Protein AF-A0A2K2CFF5-F1 (afdb_monomer_lite)

pLDDT: mean 71.16, std 23.84, range [24.0, 96.88]

Foldseek 3Di:
DDDDLVRQLVDDDPVCPVPSVVSSVVSCVCNDPVNVVVVVVVVVVVVVDLDLQPQEPPDALVSLQVLLCVLCVVDDGFAQLQSLVQSQLHHSNPGDGDDPCDDCVSGSAVLSVCLSVQLQVLQCLAVHHPDGCRVDHDDLVSQCLQQLFADVNHTPDRPPNDDPVPHDGNVRCVVPDDPSHGHRDDHDDPVNRVVVVVVVVVVVVVVVVVVVVVVVVVVVVVVVVVVVVVVVVVVVCVVCVVVVVVVPPDDPDDDDDDDDDDDDDDDDDDDDDDDDDDDDDDDDDDDDDDDDDDDDDDDDDDDDDDDDDDDDDDDDDDDDDDDDDDDDDDDDDDDD

Secondary structure (DSSP, 8-state):
-PPPHHHHHHS--GGGGGGHHHHHHHHHHHTSHHHHHHHHHHHHHHHHS--GGGTTTT--HHHHHHHHHHH-TTSPPPPHHHHHHHHHH--TTTPPPP-TT--GGGSS-HHHHHHHHHHHHHHHHHH-TT--GGGS---HHHHHHHHTS-BTTB-SS-TTTS-GGG---HHHHHHH--TTSPP-PPP--HHHHHHHHHHHHHHHHHHHHHHHHHHHHHHHHHHHHHHHHHHHHHHHHHHHHHHHHHTTS---------------------PPPPP------------------------------------PPP------------PPPPPPP---

Sequence (336 aa):
MHLEHEQYMQVPLHWCISHLNAWKALVDSWCSPEYVETHGLLRERRLANPSGMHHQGSVNLQGYINNYAKAHPDKERLTSFMAVDCALRGKASTVSEYSANAPPDAYATSADHAKVTGYAELFEEVHGPGADPSQHDLDVEVVVRAGRGMKHGRLVFRNGTIDPSTISSLPHLKATSTSSSASIRSRPGARQFSQQEVESMVAAQVQAQRQAQDAQIQAQVAAQAQAQMQAALRAQYDHLRPYLAATSQEPPTAPSPFDLPFVNLQIEHAPQPSSQTLVSSLETFQSPFMTFLAFVEGWGQCVIICATTSIRPWLERPFFTRKPCWRQPSWPVTCS

InterPro domains:
  IPR039266 Autonomous transposable element EN-1 mosaic protein [PTHR33157] (1-255)

Radius of gyration: 41.08 Å; chains: 1; bounding box: 73×63×165 Å

Organism: Brachypodium distachyon (NCBI:txid15368)

Structure (mmCIF, N/CA/C/O backbone):
data_AF-A0A2K2CFF5-F1
#
_entry.id   AF-A0A2K2CFF5-F1
#
loop_
_atom_site.group_PDB
_atom_site.id
_atom_site.type_symbol
_atom_site.label_atom_id
_atom_site.label_alt_id
_atom_site.label_comp_id
_atom_site.label_asym_id
_atom_site.label_entity_id
_atom_site.label_seq_id
_atom_site.pdbx_PDB_ins_code
_atom_site.Cartn_x
_atom_site.Cartn_y
_atom_site.Cartn_z
_atom_site.occupancy
_atom_site.B_iso_or_equiv
_atom_site.auth_seq_id
_atom_site.auth_comp_id
_atom_site.auth_asym_id
_atom_site.auth_atom_id
_atom_site.pdbx_PDB_model_num
ATOM 1 N N . MET A 1 1 ? 24.739 6.880 -4.869 1.00 52.69 1 MET A N 1
ATOM 2 C CA . MET A 1 1 ? 25.986 7.162 -5.597 1.00 52.69 1 MET A CA 1
ATOM 3 C C . MET A 1 1 ? 25.748 8.458 -6.347 1.00 52.69 1 MET A C 1
ATOM 5 O O . MET A 1 1 ? 24.822 8.495 -7.147 1.00 52.69 1 MET A O 1
ATOM 9 N N . HIS A 1 2 ? 26.444 9.525 -5.967 1.00 68.44 2 HIS A N 1
ATOM 10 C CA . HIS A 1 2 ? 26.413 10.813 -6.657 1.00 68.44 2 HIS A CA 1
ATOM 11 C C . HIS A 1 2 ? 27.717 10.896 -7.452 1.00 68.44 2 HIS A C 1
ATOM 13 O O . HIS A 1 2 ? 28.756 10.541 -6.902 1.00 68.44 2 HIS A O 1
ATOM 19 N N . LEU A 1 3 ? 27.648 11.238 -8.737 1.00 83.44 3 LEU A N 1
ATOM 20 C CA . LEU A 1 3 ? 28.844 1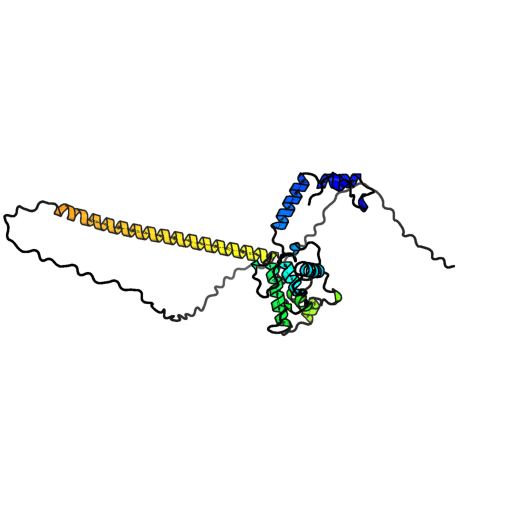1.435 -9.555 1.00 83.44 3 LEU A CA 1
ATOM 21 C C . LEU A 1 3 ? 29.318 12.878 -9.387 1.00 83.44 3 LEU A C 1
ATOM 23 O O . LEU A 1 3 ? 28.501 13.793 -9.263 1.00 83.44 3 LEU A O 1
ATOM 27 N N . GLU A 1 4 ? 30.630 13.066 -9.389 1.00 87.69 4 GLU A N 1
ATOM 28 C CA . GLU A 1 4 ? 31.231 14.395 -9.398 1.00 87.69 4 GLU A CA 1
ATOM 29 C C . GLU A 1 4 ? 31.079 15.045 -10.776 1.00 87.69 4 GLU A C 1
ATOM 31 O O . GLU A 1 4 ? 30.926 14.364 -11.796 1.00 87.69 4 GLU A O 1
ATOM 36 N N . HIS A 1 5 ? 31.140 16.377 -10.815 1.00 90.50 5 HIS A N 1
ATOM 37 C CA . HIS A 1 5 ? 30.982 17.162 -12.046 1.00 90.50 5 HIS A CA 1
ATOM 38 C C . HIS A 1 5 ? 31.875 16.647 -13.185 1.00 90.50 5 HIS A C 1
ATOM 40 O O . HIS A 1 5 ? 31.401 16.358 -14.285 1.00 90.50 5 HIS A O 1
ATOM 46 N N . GLU A 1 6 ? 33.155 16.421 -12.884 1.00 90.56 6 GLU A N 1
ATOM 47 C CA . GLU A 1 6 ? 34.142 15.923 -13.844 1.00 90.56 6 GLU A CA 1
ATOM 48 C C . GLU A 1 6 ? 33.771 14.545 -14.405 1.00 90.56 6 GLU A C 1
ATOM 50 O O . GLU A 1 6 ? 33.984 14.271 -15.586 1.00 90.56 6 GLU A O 1
ATOM 55 N N . GLN A 1 7 ? 33.165 13.685 -13.584 1.00 90.62 7 GLN A N 1
ATOM 56 C CA . GLN A 1 7 ? 32.747 12.345 -13.993 1.00 90.62 7 GLN A CA 1
ATOM 57 C C . GLN A 1 7 ? 31.551 12.404 -14.950 1.00 90.62 7 GLN A C 1
ATOM 59 O O . GLN A 1 7 ? 31.514 11.664 -15.932 1.00 90.62 7 GLN A O 1
ATOM 64 N N . TYR A 1 8 ? 30.603 13.318 -14.724 1.00 90.50 8 TYR A N 1
ATOM 65 C CA . TYR A 1 8 ? 29.513 13.559 -15.674 1.00 90.50 8 TYR A CA 1
ATOM 66 C C . TYR A 1 8 ? 30.017 14.115 -17.010 1.00 90.50 8 TYR A C 1
ATOM 68 O O . TYR A 1 8 ? 29.495 13.764 -18.070 1.00 90.50 8 TYR A O 1
ATOM 76 N N . MET A 1 9 ? 31.047 14.962 -16.986 1.00 92.31 9 MET A N 1
ATOM 77 C CA . MET A 1 9 ? 31.629 15.523 -18.207 1.00 92.31 9 MET A CA 1
ATOM 78 C C . MET A 1 9 ? 32.371 14.480 -19.055 1.00 92.31 9 MET A C 1
ATOM 80 O O . MET A 1 9 ? 32.433 14.635 -20.273 1.00 92.31 9 MET A O 1
ATOM 84 N N . GLN A 1 10 ? 32.871 13.398 -18.449 1.00 91.75 10 GLN A N 1
ATOM 85 C CA . GLN A 1 10 ? 33.506 12.285 -19.168 1.00 91.75 10 GLN A CA 1
ATOM 86 C C . GLN A 1 10 ? 32.508 11.387 -19.910 1.00 91.75 10 GLN A C 1
ATOM 88 O O . GLN A 1 10 ? 32.895 10.709 -20.862 1.00 91.75 10 GLN A O 1
ATOM 93 N N . VAL A 1 11 ? 31.231 11.384 -19.511 1.00 90.06 11 VAL A N 1
ATOM 94 C CA . VAL A 1 11 ? 30.208 10.501 -20.093 1.00 90.06 11 VAL A CA 1
ATOM 95 C C . VAL A 1 11 ? 28.966 11.294 -20.523 1.00 90.06 11 VAL A C 1
ATOM 97 O O . VAL A 1 11 ? 27.898 11.156 -19.918 1.00 90.06 11 VAL A O 1
ATOM 100 N N . PRO A 1 12 ? 29.056 12.130 -21.579 1.00 88.25 12 PRO A N 1
ATOM 101 C CA . PRO A 1 12 ? 27.887 12.809 -22.119 1.00 88.25 12 PRO A CA 1
ATOM 102 C C . PRO A 1 12 ? 26.872 11.807 -22.671 1.00 88.25 12 PRO A C 1
ATOM 104 O O . PRO A 1 12 ? 27.227 10.838 -23.348 1.00 88.25 12 PRO A O 1
ATOM 107 N N . LEU A 1 13 ? 25.583 12.062 -22.436 1.00 87.25 13 LEU A N 1
ATOM 108 C CA . LEU A 1 13 ? 24.519 11.277 -23.061 1.00 87.25 13 LEU A CA 1
ATOM 109 C C . LEU A 1 13 ? 24.602 11.399 -24.586 1.00 87.25 13 LEU A C 1
ATOM 111 O O . LEU A 1 13 ? 24.841 12.483 -25.112 1.00 87.25 13 LEU A O 1
ATOM 115 N N . HIS A 1 14 ? 24.360 10.298 -25.302 1.00 89.69 14 HIS A N 1
ATOM 116 C CA . HIS A 1 14 ? 24.566 10.229 -26.755 1.00 89.69 14 HIS A CA 1
ATOM 117 C C . HIS A 1 14 ? 23.826 11.325 -27.544 1.00 89.69 14 HIS A C 1
ATOM 119 O O . HIS A 1 14 ? 24.362 11.873 -28.502 1.00 89.69 14 HIS A O 1
ATOM 125 N N . TRP A 1 15 ? 22.622 11.699 -27.105 1.00 88.88 15 TRP A N 1
ATOM 126 C CA . TRP A 1 15 ? 21.811 12.760 -27.712 1.00 88.88 15 TRP A CA 1
ATOM 127 C C . TRP A 1 15 ? 22.277 14.185 -27.354 1.00 88.88 15 TRP A C 1
ATOM 129 O O . TRP A 1 15 ? 21.823 15.150 -27.960 1.00 88.88 15 TRP A O 1
ATOM 139 N N . CYS A 1 16 ? 23.205 14.328 -26.406 1.00 89.38 16 CYS A N 1
ATOM 140 C CA . CYS A 1 16 ? 23.841 15.584 -26.002 1.00 89.38 16 CYS A CA 1
ATOM 141 C C . CYS A 1 16 ? 25.256 15.764 -26.572 1.00 89.38 16 CYS A C 1
ATOM 143 O O . CYS A 1 16 ? 25.830 16.838 -26.396 1.00 89.38 16 CYS A O 1
ATOM 145 N N . ILE A 1 17 ? 25.823 14.763 -27.258 1.00 88.25 17 ILE A N 1
ATOM 146 C CA . ILE A 1 17 ? 27.209 14.803 -27.768 1.00 88.25 17 ILE A CA 1
ATOM 147 C C . ILE A 1 17 ? 27.438 16.017 -28.680 1.00 88.25 17 ILE A C 1
ATOM 149 O O . ILE A 1 17 ? 28.471 16.674 -28.592 1.00 88.25 17 ILE A O 1
ATOM 153 N N . SER A 1 18 ? 26.457 16.371 -29.512 1.00 91.06 18 SER A N 1
ATOM 154 C CA . SER A 1 18 ? 26.533 17.535 -30.408 1.00 91.06 18 SER A CA 1
ATOM 155 C C . SER A 1 18 ? 26.305 18.883 -29.702 1.00 91.06 18 SER A C 1
ATOM 157 O O . SER A 1 18 ? 26.463 19.934 -30.320 1.00 91.06 18 SER A O 1
ATOM 159 N N . HIS A 1 19 ? 25.937 18.875 -28.417 1.00 91.38 19 HIS A N 1
ATOM 160 C CA . HIS A 1 19 ? 25.532 20.052 -27.644 1.00 91.38 19 HIS A CA 1
ATOM 161 C C . HIS A 1 19 ? 26.177 20.071 -26.248 1.00 91.38 19 HIS A C 1
ATOM 163 O O . HIS A 1 19 ? 25.497 20.214 -25.230 1.00 91.38 19 HIS A O 1
ATOM 169 N N . LEU A 1 20 ? 27.509 19.972 -26.191 1.00 92.00 20 LEU A N 1
ATOM 170 C CA . LEU A 1 20 ? 28.257 19.891 -24.928 1.00 92.00 20 LEU A CA 1
ATOM 171 C C . LEU A 1 20 ? 28.059 21.097 -23.999 1.00 92.00 20 LEU A C 1
ATOM 173 O O . LEU A 1 20 ? 28.083 20.933 -22.785 1.00 92.00 20 LEU A O 1
ATOM 177 N N . ASN A 1 21 ? 27.794 22.291 -24.536 1.00 92.12 21 ASN A N 1
ATOM 178 C CA . ASN A 1 21 ? 27.485 23.462 -23.707 1.00 92.12 21 ASN A CA 1
ATOM 179 C C . ASN A 1 21 ? 26.160 23.293 -22.946 1.00 92.12 21 ASN A C 1
ATOM 181 O O . ASN A 1 21 ? 26.066 23.672 -21.781 1.00 92.12 21 ASN A O 1
ATOM 185 N N . ALA A 1 22 ? 25.151 22.688 -23.582 1.00 90.94 22 ALA A N 1
ATOM 186 C CA . ALA A 1 22 ? 23.882 22.376 -22.931 1.00 90.94 22 ALA A CA 1
ATOM 187 C C . ALA A 1 22 ? 24.044 21.229 -21.921 1.00 90.94 22 ALA A C 1
ATOM 189 O O . ALA A 1 22 ? 23.477 21.292 -20.834 1.00 90.94 22 ALA A O 1
ATOM 190 N N . TRP A 1 23 ? 24.867 20.222 -22.246 1.00 93.75 23 TRP A N 1
ATOM 191 C CA . TRP A 1 23 ? 25.235 19.161 -21.303 1.00 93.75 23 TRP A CA 1
ATOM 192 C C . TRP A 1 23 ? 25.911 19.729 -20.055 1.00 93.75 23 TRP A C 1
ATOM 194 O O . TRP A 1 23 ? 25.456 19.471 -18.946 1.00 93.75 23 TRP A O 1
ATOM 204 N N . LYS A 1 24 ? 26.928 20.582 -20.228 1.00 93.88 24 LYS A N 1
ATOM 205 C CA . LYS A 1 24 ? 27.617 21.253 -19.123 1.00 93.88 24 LYS A CA 1
ATOM 206 C C . LYS A 1 24 ? 26.642 22.046 -18.252 1.00 93.88 24 LYS A C 1
ATOM 208 O O . LYS A 1 24 ? 26.709 21.925 -17.039 1.00 93.88 24 LYS A O 1
ATOM 213 N N . ALA A 1 25 ? 25.714 22.799 -18.844 1.00 93.38 25 ALA A N 1
ATOM 214 C CA . ALA A 1 25 ? 24.722 23.561 -18.080 1.00 93.38 25 ALA A CA 1
ATOM 215 C C . ALA A 1 25 ? 23.791 22.663 -17.238 1.00 93.38 25 ALA A C 1
ATOM 217 O O . ALA A 1 25 ? 23.437 23.021 -16.115 1.00 93.38 25 ALA A O 1
ATOM 218 N N . LEU A 1 26 ? 23.418 21.484 -17.749 1.00 93.06 26 LEU A N 1
ATOM 219 C CA . LEU A 1 26 ? 22.652 20.493 -16.986 1.00 93.06 26 LEU A CA 1
ATOM 220 C C . LEU A 1 26 ? 23.474 19.904 -15.836 1.00 93.06 26 LEU A C 1
ATOM 222 O O . LEU A 1 26 ? 22.972 19.813 -14.719 1.00 93.06 26 LEU A O 1
ATOM 226 N N . VAL A 1 27 ? 24.734 19.547 -16.093 1.00 93.56 27 VAL A N 1
ATOM 227 C CA . VAL A 1 27 ? 25.646 19.019 -15.068 1.00 93.56 27 VAL A CA 1
ATOM 228 C C . VAL A 1 27 ? 25.918 20.070 -13.988 1.00 93.56 27 VAL A C 1
ATOM 230 O O . VAL A 1 27 ? 25.832 19.750 -12.807 1.00 93.56 27 VAL A O 1
ATOM 233 N N . ASP A 1 28 ? 26.152 21.331 -14.367 1.00 94.25 28 ASP A N 1
ATOM 234 C CA . ASP A 1 28 ? 26.308 22.461 -13.439 1.00 94.25 28 ASP A CA 1
ATOM 235 C C . ASP A 1 28 ? 25.067 22.590 -12.529 1.00 94.25 28 ASP A C 1
ATOM 237 O O . ASP A 1 28 ? 25.194 22.782 -11.321 1.00 94.25 28 ASP A O 1
ATOM 241 N N . SER A 1 29 ? 23.861 22.424 -13.089 1.00 92.81 29 SER A N 1
ATOM 242 C CA . SER A 1 29 ? 22.611 22.439 -12.320 1.00 92.81 29 SER A CA 1
ATOM 243 C C . SER A 1 29 ? 22.496 21.245 -11.366 1.00 92.81 29 SER A C 1
ATOM 245 O O . SER A 1 29 ? 22.191 21.444 -10.191 1.00 92.81 29 SER A O 1
ATOM 247 N N . TRP A 1 30 ? 22.768 20.020 -11.823 1.00 92.00 30 TRP A N 1
ATOM 248 C CA . TRP A 1 30 ? 22.666 18.810 -10.996 1.00 92.00 30 TRP A CA 1
ATOM 249 C C . TRP A 1 30 ? 23.721 18.727 -9.891 1.00 92.00 30 TRP A C 1
ATOM 251 O O . TRP A 1 30 ? 23.438 18.193 -8.823 1.00 92.00 30 TRP A O 1
ATOM 261 N N . CYS A 1 31 ? 24.920 19.258 -10.130 1.00 91.00 31 CYS A N 1
ATOM 262 C CA . CYS A 1 31 ? 25.994 19.322 -9.140 1.00 91.00 31 CYS A CA 1
ATOM 263 C C . CYS A 1 31 ? 25.911 20.571 -8.245 1.00 91.00 31 CYS A C 1
ATOM 265 O O . CYS A 1 31 ? 26.747 20.731 -7.356 1.00 91.00 31 CYS A O 1
ATOM 267 N N . SER A 1 32 ? 24.934 21.462 -8.455 1.00 92.31 32 SER A N 1
ATOM 268 C CA . SER A 1 32 ? 24.760 22.638 -7.599 1.00 92.31 32 SER A CA 1
ATOM 269 C C . SER A 1 32 ? 24.369 22.231 -6.167 1.00 92.31 32 SER A C 1
ATOM 271 O O . SER A 1 32 ? 23.571 21.302 -5.993 1.00 92.31 32 SER A O 1
ATOM 273 N N . PRO A 1 33 ? 24.871 22.924 -5.124 1.00 90.19 33 PRO A N 1
ATOM 274 C CA . PRO A 1 33 ? 24.527 22.608 -3.735 1.00 90.19 33 PRO A CA 1
ATOM 275 C C . PRO A 1 33 ? 23.013 22.618 -3.473 1.00 90.19 33 PRO A C 1
ATOM 277 O O . PRO A 1 33 ? 22.492 21.719 -2.817 1.00 90.19 33 PRO A O 1
ATOM 280 N N . GLU A 1 34 ? 22.302 23.587 -4.059 1.00 91.81 34 GLU A N 1
ATOM 281 C CA . GLU A 1 34 ? 20.846 23.727 -3.946 1.00 91.81 34 GLU A CA 1
ATOM 282 C C . GLU A 1 34 ? 20.099 22.516 -4.526 1.00 91.81 34 GLU A C 1
ATOM 284 O O . GLU A 1 34 ? 19.152 22.007 -3.916 1.00 91.81 34 GLU A O 1
ATOM 289 N N . TYR A 1 35 ? 20.530 22.011 -5.689 1.00 90.19 35 TYR A N 1
ATOM 290 C CA . TYR A 1 35 ? 19.926 20.824 -6.290 1.00 90.19 35 TYR A CA 1
ATOM 291 C C . TYR A 1 35 ? 20.184 19.581 -5.444 1.00 90.19 35 TYR A C 1
ATOM 293 O O . TYR A 1 35 ? 19.262 18.795 -5.230 1.00 90.19 35 TYR A O 1
ATOM 301 N N . VAL A 1 36 ? 21.409 19.398 -4.940 1.00 87.94 36 VAL A N 1
ATOM 302 C CA . VAL A 1 36 ? 21.766 18.246 -4.099 1.00 87.94 36 VAL A CA 1
ATOM 303 C C . VAL A 1 36 ? 20.921 18.223 -2.825 1.00 87.94 36 VAL A C 1
ATOM 305 O O . VAL A 1 36 ? 20.345 17.182 -2.499 1.00 87.94 36 VAL A O 1
ATOM 308 N N . GLU A 1 37 ? 20.780 19.366 -2.150 1.00 90.06 37 GLU A N 1
ATOM 309 C CA . GLU A 1 37 ? 19.940 19.508 -0.959 1.00 90.06 37 GLU A CA 1
ATOM 310 C C . GLU A 1 37 ? 18.466 19.235 -1.280 1.00 90.06 37 GLU A C 1
ATOM 312 O O . GLU A 1 37 ? 17.839 18.366 -0.669 1.00 90.06 37 GLU A O 1
ATOM 317 N N . THR A 1 38 ? 17.918 19.896 -2.303 1.00 89.75 38 THR A N 1
ATOM 318 C CA . THR A 1 38 ? 16.515 19.726 -2.708 1.00 89.75 38 THR A CA 1
ATOM 319 C C . THR A 1 38 ? 16.223 18.283 -3.117 1.00 89.75 38 THR A C 1
ATOM 321 O O . THR A 1 38 ? 15.214 17.698 -2.717 1.00 89.75 38 THR A O 1
ATOM 324 N N . HIS A 1 39 ? 17.110 17.664 -3.895 1.00 85.81 39 HIS A N 1
ATOM 325 C CA . HIS A 1 39 ? 16.973 16.280 -4.327 1.00 85.81 39 HIS A CA 1
ATOM 326 C C . HIS A 1 39 ? 17.097 15.301 -3.148 1.00 85.81 39 HIS A C 1
ATOM 328 O O . HIS A 1 39 ? 16.374 14.298 -3.110 1.00 85.81 39 HIS A O 1
ATOM 334 N N . GLY A 1 40 ? 17.962 15.601 -2.172 1.00 85.25 40 GLY A N 1
ATOM 335 C CA . GLY A 1 40 ? 18.081 14.896 -0.896 1.00 85.25 40 GLY A CA 1
ATOM 336 C C . GLY A 1 40 ? 16.784 14.946 -0.090 1.00 85.25 40 GLY A C 1
ATOM 337 O O . GLY A 1 40 ? 16.211 13.896 0.197 1.00 85.25 40 GLY A O 1
ATOM 338 N N . LEU A 1 41 ? 16.243 16.142 0.150 1.00 86.56 41 LEU A N 1
ATOM 339 C CA . LEU A 1 41 ? 14.965 16.345 0.840 1.00 86.56 41 LEU A CA 1
ATOM 340 C C . LEU A 1 41 ? 13.806 15.649 0.122 1.00 86.56 41 LEU A C 1
ATOM 342 O O . LEU A 1 41 ? 12.958 15.018 0.748 1.00 86.56 41 LEU A O 1
ATOM 346 N N . LEU A 1 42 ? 13.754 15.715 -1.211 1.00 83.00 42 LEU A N 1
ATOM 347 C CA . LEU A 1 42 ? 12.742 14.997 -1.988 1.00 83.00 42 LEU A CA 1
ATOM 348 C C . LEU A 1 42 ? 12.911 13.477 -1.879 1.00 83.00 42 LEU A C 1
ATOM 350 O O . LEU A 1 42 ? 11.915 12.755 -1.876 1.00 83.00 42 LEU A O 1
ATOM 354 N N . ARG A 1 43 ? 14.145 12.970 -1.787 1.00 78.88 43 ARG A N 1
ATOM 355 C CA . ARG A 1 43 ? 14.411 11.549 -1.536 1.00 78.88 43 ARG A CA 1
ATOM 356 C C . ARG A 1 43 ? 13.960 11.145 -0.137 1.00 78.88 43 ARG A C 1
ATOM 358 O O . ARG A 1 43 ? 13.305 10.116 -0.023 1.00 78.88 43 ARG A O 1
ATOM 365 N N . GLU A 1 44 ? 14.254 11.941 0.884 1.00 80.38 44 GLU A N 1
ATOM 366 C CA . GLU A 1 44 ? 13.783 11.713 2.254 1.00 80.38 44 GLU A CA 1
ATOM 367 C C . GLU A 1 44 ? 12.258 11.739 2.331 1.00 80.38 44 GLU A C 1
ATOM 369 O O . GLU A 1 44 ? 11.666 10.800 2.848 1.00 80.38 44 GLU A O 1
ATOM 374 N N . ARG A 1 45 ? 11.598 12.718 1.698 1.00 79.12 45 ARG A N 1
ATOM 375 C CA . ARG A 1 45 ? 10.129 12.759 1.576 1.00 79.12 45 ARG A CA 1
ATOM 376 C C . ARG A 1 45 ? 9.564 11.526 0.873 1.00 79.12 45 ARG A C 1
ATOM 378 O O . ARG A 1 45 ? 8.518 11.031 1.271 1.00 79.12 45 ARG A O 1
ATOM 385 N N . ARG A 1 46 ? 10.235 11.018 -0.169 1.00 70.75 46 ARG A N 1
ATOM 386 C CA . ARG A 1 46 ? 9.832 9.769 -0.843 1.00 70.75 46 ARG A CA 1
ATOM 387 C C . ARG A 1 46 ? 10.010 8.543 0.050 1.00 70.75 46 ARG A C 1
ATOM 389 O O . ARG A 1 46 ? 9.193 7.640 -0.042 1.00 70.75 46 ARG A O 1
ATOM 396 N N . LEU A 1 47 ? 11.056 8.503 0.875 1.00 65.88 47 LEU A N 1
ATOM 397 C CA . LEU A 1 47 ? 11.296 7.415 1.829 1.00 65.88 47 LEU A CA 1
ATOM 398 C C . LEU A 1 47 ? 10.331 7.468 3.020 1.00 65.88 47 LEU A C 1
ATOM 400 O O . LEU A 1 47 ? 9.920 6.422 3.503 1.00 65.88 47 LEU A O 1
ATOM 404 N N . ALA A 1 48 ? 9.961 8.671 3.461 1.00 66.38 48 ALA A N 1
ATOM 405 C CA . ALA A 1 48 ? 9.000 8.903 4.532 1.00 66.38 48 ALA A CA 1
ATOM 406 C C . ALA A 1 48 ? 7.541 8.710 4.086 1.00 66.38 48 ALA A C 1
ATOM 408 O O . ALA A 1 48 ? 6.662 8.606 4.934 1.00 66.38 48 ALA A O 1
ATOM 409 N N . ASN A 1 49 ? 7.264 8.683 2.776 1.00 64.88 49 ASN A N 1
ATOM 410 C CA . ASN A 1 49 ? 5.928 8.414 2.262 1.00 64.88 49 ASN A CA 1
ATOM 411 C C . ASN A 1 49 ? 5.694 6.892 2.189 1.00 64.88 49 ASN A C 1
ATOM 413 O O . ASN A 1 49 ? 6.344 6.225 1.376 1.00 64.88 49 ASN A O 1
ATOM 417 N N . PRO A 1 50 ? 4.761 6.339 2.981 1.00 57.69 50 PRO A N 1
ATOM 418 C CA . PRO A 1 50 ? 4.374 4.941 2.901 1.00 57.69 50 PRO A CA 1
ATOM 419 C C . PRO A 1 50 ? 3.586 4.727 1.607 1.00 57.69 50 PRO A C 1
ATOM 421 O O . PRO A 1 50 ? 2.368 4.818 1.567 1.00 57.69 50 PRO A O 1
ATOM 424 N N . SER A 1 51 ? 4.263 4.495 0.490 1.00 56.09 51 SER A N 1
ATOM 425 C CA . SER A 1 51 ? 3.607 4.033 -0.730 1.00 56.09 51 SER A CA 1
ATOM 426 C C . SER A 1 51 ? 4.327 2.786 -1.220 1.00 56.09 51 SER A C 1
ATOM 428 O O . SER A 1 51 ? 5.420 2.866 -1.787 1.00 56.09 51 SER A O 1
ATOM 430 N N . GLY A 1 52 ? 3.707 1.624 -0.981 1.00 54.81 52 GLY A N 1
ATOM 431 C CA . GLY A 1 52 ? 4.314 0.300 -1.166 1.00 54.81 52 GLY A CA 1
ATOM 432 C C . GLY A 1 52 ? 4.747 -0.016 -2.595 1.00 54.81 52 GLY A C 1
ATOM 433 O O . GLY A 1 52 ? 5.649 -0.813 -2.829 1.00 54.81 52 GLY A O 1
ATOM 434 N N . MET A 1 53 ? 4.191 0.677 -3.590 1.00 51.38 53 MET A N 1
ATOM 435 C CA . MET A 1 53 ? 4.507 0.414 -4.997 1.00 51.38 53 MET A CA 1
ATOM 436 C C . MET A 1 53 ? 5.885 0.929 -5.453 1.00 51.38 53 MET A C 1
ATOM 438 O O . MET A 1 53 ? 6.287 0.644 -6.580 1.00 51.38 53 MET A O 1
ATOM 442 N N . HIS A 1 54 ? 6.629 1.671 -4.624 1.00 54.62 54 HIS A N 1
ATOM 443 C CA . HIS A 1 54 ? 7.939 2.225 -5.000 1.00 54.62 54 HIS A CA 1
ATOM 444 C C . HIS A 1 54 ? 9.145 1.424 -4.498 1.00 54.62 54 HIS A C 1
ATOM 446 O O . HIS A 1 54 ? 10.282 1.798 -4.794 1.00 54.62 54 HIS A O 1
ATOM 452 N N . HIS A 1 55 ? 8.945 0.304 -3.797 1.00 59.12 55 HIS A N 1
ATOM 453 C CA . HIS A 1 55 ? 10.064 -0.484 -3.271 1.00 59.12 55 HIS A CA 1
ATOM 454 C C . HIS A 1 55 ? 10.970 -1.066 -4.370 1.00 59.12 55 HIS A C 1
ATOM 456 O O . HIS A 1 55 ? 12.153 -1.298 -4.121 1.00 59.12 55 HIS A O 1
ATOM 462 N N . GLN A 1 56 ? 10.455 -1.239 -5.591 1.00 60.28 56 GLN A N 1
ATOM 463 C CA . GLN A 1 56 ? 11.127 -1.971 -6.669 1.00 60.28 56 GLN A CA 1
ATOM 464 C C . GLN A 1 56 ? 11.615 -1.108 -7.855 1.00 60.28 56 GLN A C 1
ATOM 466 O O . GLN A 1 56 ? 12.254 -1.622 -8.773 1.00 60.28 56 GLN A O 1
ATOM 471 N N . GLY A 1 57 ? 11.334 0.198 -7.878 1.00 64.75 57 GLY A N 1
ATOM 472 C CA . GLY A 1 57 ? 11.629 1.038 -9.049 1.00 64.75 57 GLY A CA 1
ATOM 473 C C . GLY A 1 57 ? 10.747 0.703 -10.264 1.00 64.75 57 GLY A C 1
ATOM 474 O O . GLY A 1 57 ? 9.565 0.419 -10.107 1.00 64.75 57 GLY A O 1
ATOM 475 N N . SER A 1 58 ? 11.293 0.762 -11.483 1.00 68.56 58 SER A N 1
ATOM 476 C CA . SER A 1 58 ? 10.555 0.543 -12.746 1.00 68.56 58 SER A CA 1
ATOM 477 C C . SER A 1 58 ? 10.450 -0.928 -13.181 1.00 68.56 58 SER A C 1
ATOM 479 O O . SER A 1 58 ? 10.111 -1.213 -14.331 1.00 68.56 58 SER A O 1
ATOM 481 N N . VAL A 1 59 ? 10.766 -1.874 -12.296 1.00 78.81 59 VAL A N 1
ATOM 482 C CA . VAL A 1 59 ? 10.787 -3.300 -12.634 1.00 78.81 59 VAL A CA 1
ATOM 483 C C . VAL A 1 59 ? 9.356 -3.848 -12.679 1.00 78.81 59 VAL A C 1
ATOM 485 O O . VAL A 1 59 ? 8.539 -3.567 -11.808 1.00 78.81 59 VAL A O 1
ATOM 488 N N . ASN A 1 60 ? 9.039 -4.627 -13.714 1.00 83.00 60 ASN A N 1
ATOM 489 C CA . ASN A 1 60 ? 7.735 -5.282 -13.838 1.00 83.00 60 ASN A CA 1
ATOM 490 C C . ASN A 1 60 ? 7.633 -6.529 -12.931 1.00 83.00 60 ASN A C 1
ATOM 492 O O . ASN A 1 60 ? 8.626 -7.000 -12.376 1.00 83.00 60 ASN A O 1
ATOM 496 N N . LEU A 1 61 ? 6.431 -7.099 -12.805 1.00 83.69 61 LEU A N 1
ATOM 497 C CA . LEU A 1 61 ? 6.181 -8.246 -11.923 1.00 83.69 61 LEU A CA 1
ATOM 498 C C . LEU A 1 61 ? 7.029 -9.480 -12.282 1.00 83.69 61 LEU A C 1
ATOM 500 O O . LEU A 1 61 ? 7.562 -10.136 -11.397 1.00 83.69 61 LEU A O 1
ATOM 504 N N . GLN A 1 62 ? 7.230 -9.769 -13.572 1.00 86.75 62 GLN A N 1
ATOM 505 C CA . GLN A 1 62 ? 8.093 -10.882 -13.996 1.00 86.75 62 GLN A CA 1
ATOM 506 C C . GLN A 1 62 ? 9.558 -10.648 -13.608 1.00 86.75 62 GLN A C 1
ATOM 508 O O . GLN A 1 62 ? 10.248 -11.558 -13.149 1.00 86.75 62 GLN A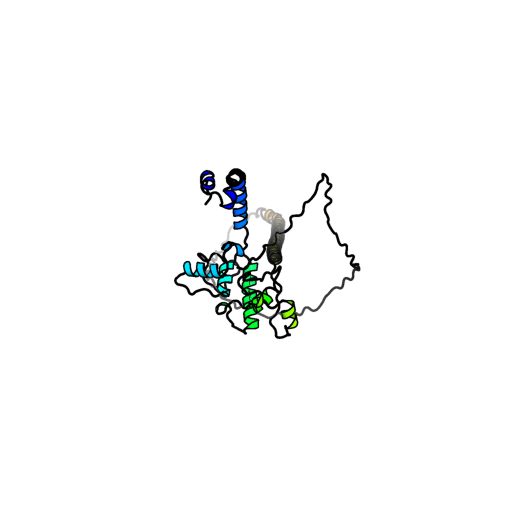 O 1
ATOM 513 N N . GLY A 1 63 ? 10.022 -9.404 -13.714 1.00 88.38 63 GLY A N 1
ATOM 514 C CA . GLY A 1 63 ? 11.305 -8.976 -13.179 1.00 88.38 63 GLY A CA 1
ATOM 515 C C . GLY A 1 63 ? 11.375 -9.108 -11.656 1.00 88.38 63 GLY A C 1
ATOM 516 O O . GLY A 1 63 ? 12.422 -9.500 -11.149 1.00 88.38 63 GLY A O 1
ATOM 517 N N . TYR A 1 64 ? 10.276 -8.859 -10.927 1.00 88.44 64 TYR A N 1
ATOM 518 C CA . TYR A 1 64 ? 10.201 -9.125 -9.482 1.00 88.44 64 TYR A CA 1
ATOM 519 C C . TYR A 1 64 ? 10.433 -10.600 -9.188 1.00 88.44 64 TYR A C 1
ATOM 521 O O . TYR A 1 64 ? 11.328 -10.923 -8.415 1.00 88.44 64 TYR A O 1
ATOM 529 N N . ILE A 1 65 ? 9.679 -11.484 -9.846 1.00 90.06 65 ILE A N 1
ATOM 530 C CA . ILE A 1 65 ? 9.779 -12.935 -9.654 1.00 90.06 65 ILE A CA 1
ATOM 531 C C . ILE A 1 65 ? 11.210 -13.407 -9.933 1.00 90.06 65 ILE A C 1
ATOM 533 O O . ILE A 1 65 ? 11.785 -14.160 -9.151 1.00 90.06 65 ILE A O 1
ATOM 537 N N . ASN A 1 66 ? 11.826 -12.916 -11.011 1.00 91.19 66 ASN A N 1
ATOM 538 C CA . ASN A 1 66 ? 13.203 -13.267 -11.353 1.00 91.19 66 ASN A CA 1
ATOM 539 C C . ASN A 1 66 ? 14.218 -12.737 -10.330 1.00 91.19 66 ASN A C 1
ATOM 541 O O . ASN A 1 66 ? 15.186 -13.426 -10.022 1.00 91.19 66 ASN A O 1
ATOM 545 N N . ASN A 1 67 ? 14.019 -11.531 -9.799 1.00 91.06 67 ASN A N 1
ATOM 546 C CA . ASN A 1 67 ? 14.885 -10.981 -8.756 1.00 91.06 67 ASN A CA 1
ATOM 547 C C . ASN A 1 67 ? 14.711 -11.718 -7.424 1.00 91.06 67 ASN A C 1
ATOM 549 O O . ASN A 1 67 ? 15.695 -11.917 -6.720 1.00 91.06 67 ASN A O 1
ATOM 553 N N . TYR A 1 68 ? 13.489 -12.143 -7.102 1.00 91.38 68 TYR A N 1
ATOM 554 C CA . TYR A 1 68 ? 13.201 -12.945 -5.919 1.00 91.38 68 TYR A CA 1
ATOM 555 C C . TYR A 1 68 ? 13.888 -14.307 -6.012 1.00 91.38 68 TYR A C 1
ATOM 557 O O . TYR A 1 68 ? 14.659 -14.649 -5.126 1.00 91.38 68 TYR A O 1
ATOM 565 N N . ALA A 1 69 ? 13.723 -15.023 -7.128 1.00 92.56 69 ALA A N 1
ATOM 566 C CA . ALA A 1 69 ? 14.381 -16.312 -7.353 1.00 92.56 69 ALA A CA 1
ATOM 567 C C . ALA A 1 69 ? 15.920 -16.218 -7.304 1.00 92.56 69 ALA A C 1
ATOM 569 O O . ALA A 1 69 ? 16.589 -17.145 -6.868 1.00 92.56 69 ALA A O 1
ATOM 570 N N . LYS A 1 70 ? 16.501 -15.085 -7.727 1.00 91.75 70 LYS A N 1
ATOM 571 C CA . LYS A 1 70 ? 17.947 -14.836 -7.595 1.00 91.75 70 LYS A CA 1
ATOM 572 C C . LYS A 1 70 ? 18.385 -14.581 -6.153 1.00 91.75 70 LYS A C 1
ATOM 574 O O . LYS A 1 70 ? 19.504 -14.933 -5.801 1.00 91.75 70 LYS A O 1
ATOM 579 N N . ALA A 1 71 ? 17.554 -13.908 -5.361 1.00 90.19 71 ALA A N 1
ATOM 580 C CA . ALA A 1 71 ? 17.864 -13.574 -3.974 1.00 90.19 71 ALA A CA 1
ATOM 581 C C . ALA A 1 71 ? 17.608 -14.742 -3.009 1.00 90.19 71 ALA A C 1
ATOM 583 O O . ALA A 1 71 ? 18.278 -14.826 -1.985 1.00 90.19 71 ALA A O 1
ATOM 584 N N . HIS A 1 72 ? 16.677 -15.633 -3.357 1.00 88.25 72 HIS A N 1
ATOM 585 C CA . HIS A 1 72 ? 16.262 -16.795 -2.567 1.00 88.25 72 HIS A CA 1
ATOM 586 C C . HIS A 1 72 ? 16.371 -18.073 -3.421 1.00 88.25 72 HIS A C 1
ATOM 588 O O . HIS A 1 72 ? 15.353 -18.587 -3.885 1.00 88.25 72 HIS A O 1
ATOM 594 N N . PRO A 1 73 ? 17.597 -18.553 -3.713 1.00 88.12 73 PRO A N 1
ATOM 595 C CA . PRO A 1 73 ? 17.825 -19.677 -4.631 1.00 88.12 73 PRO A CA 1
ATOM 596 C C . PRO A 1 73 ? 17.344 -21.030 -4.084 1.00 88.12 73 PRO A C 1
ATOM 598 O O . PRO A 1 73 ? 17.205 -21.987 -4.839 1.00 88.12 73 PRO A O 1
ATOM 601 N N . ASP A 1 74 ? 17.119 -21.110 -2.777 1.00 90.62 74 ASP A N 1
ATOM 602 C CA . ASP A 1 74 ? 16.608 -22.257 -2.032 1.00 90.62 74 ASP A CA 1
ATOM 603 C C . ASP A 1 74 ? 15.076 -22.382 -2.081 1.00 90.62 74 ASP A C 1
ATOM 605 O O . ASP A 1 74 ? 14.533 -23.404 -1.664 1.00 90.62 74 ASP A O 1
ATOM 609 N N . LYS A 1 75 ? 14.377 -21.365 -2.600 1.00 86.06 75 LYS A N 1
ATOM 610 C CA . LYS A 1 75 ? 12.913 -21.285 -2.575 1.00 86.06 75 LYS A CA 1
ATOM 611 C C . LYS A 1 75 ? 12.299 -21.529 -3.941 1.00 86.06 75 LYS A C 1
ATOM 613 O O . LYS A 1 75 ? 12.887 -21.237 -4.984 1.00 86.06 75 LYS A O 1
ATOM 618 N N . GLU A 1 76 ? 11.066 -22.023 -3.921 1.00 86.88 76 GLU A N 1
ATOM 619 C CA . GLU A 1 76 ? 10.278 -22.176 -5.135 1.00 86.88 76 GLU A CA 1
ATOM 620 C C . GLU A 1 76 ? 9.993 -20.816 -5.789 1.00 86.88 76 GLU A C 1
ATOM 622 O O . GLU A 1 76 ? 9.903 -19.762 -5.147 1.00 86.88 76 GLU A O 1
ATOM 627 N N . ARG A 1 77 ? 9.864 -20.841 -7.116 1.00 87.69 77 ARG A N 1
ATOM 628 C CA . ARG A 1 77 ? 9.507 -19.663 -7.896 1.00 87.69 77 ARG A CA 1
ATOM 629 C C . ARG A 1 77 ? 8.107 -19.186 -7.502 1.00 87.69 77 ARG A C 1
ATOM 631 O O . ARG A 1 77 ? 7.147 -19.938 -7.582 1.00 87.69 77 ARG A O 1
ATOM 638 N N . LEU A 1 78 ? 7.987 -17.899 -7.176 1.00 89.69 78 LEU A N 1
ATOM 639 C CA . LEU A 1 78 ? 6.701 -17.291 -6.826 1.00 89.69 78 LEU A CA 1
ATOM 640 C C . LEU A 1 78 ? 5.678 -17.376 -7.968 1.00 89.69 78 LEU A C 1
ATOM 642 O O . LEU A 1 78 ? 6.001 -17.071 -9.123 1.00 89.69 78 LEU A O 1
ATOM 646 N N . THR A 1 79 ? 4.427 -17.670 -7.608 1.00 90.12 79 THR A N 1
ATOM 647 C CA . THR A 1 79 ? 3.262 -17.472 -8.479 1.00 90.12 79 THR A CA 1
ATOM 648 C C . THR A 1 79 ? 2.979 -15.983 -8.680 1.00 90.12 79 THR A C 1
ATOM 650 O O . THR A 1 79 ? 3.468 -15.119 -7.940 1.00 90.12 79 THR A O 1
ATOM 653 N N . SER A 1 80 ? 2.174 -15.646 -9.693 1.00 88.31 80 SER A N 1
ATOM 654 C CA . SER A 1 80 ? 1.869 -14.245 -10.002 1.00 88.31 80 SER A CA 1
ATOM 655 C C . SER A 1 80 ? 1.197 -13.509 -8.832 1.00 88.31 80 SER A C 1
ATOM 657 O O . SER A 1 80 ? 1.462 -12.321 -8.635 1.00 88.31 80 SER A O 1
ATOM 659 N N . PHE A 1 81 ? 0.347 -14.190 -8.055 1.00 89.38 81 PHE A N 1
ATOM 660 C CA . PHE A 1 81 ? -0.313 -13.602 -6.888 1.00 89.38 81 PHE A CA 1
ATOM 661 C C . PHE A 1 81 ? 0.662 -13.397 -5.722 1.00 89.38 81 PHE A C 1
ATOM 663 O O . PHE A 1 81 ? 0.781 -12.275 -5.226 1.00 89.38 81 PHE A O 1
ATOM 670 N N . MET A 1 82 ? 1.434 -14.425 -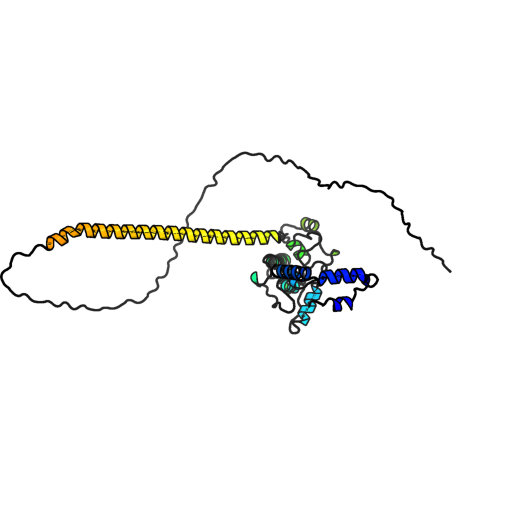5.349 1.00 90.94 82 MET A N 1
ATOM 671 C CA . MET A 1 82 ? 2.445 -14.308 -4.287 1.00 90.94 82 MET A CA 1
ATOM 672 C C . MET A 1 82 ? 3.478 -13.222 -4.604 1.00 90.94 82 MET A C 1
ATOM 674 O O . MET A 1 82 ? 3.922 -12.492 -3.723 1.00 90.94 82 MET A O 1
ATOM 678 N N . ALA A 1 83 ? 3.844 -13.068 -5.878 1.00 89.50 83 ALA A N 1
ATOM 679 C CA . ALA A 1 83 ? 4.745 -12.010 -6.311 1.00 89.50 83 ALA A CA 1
ATOM 680 C C . ALA A 1 83 ? 4.159 -10.607 -6.100 1.00 89.50 83 ALA A C 1
ATOM 682 O O . ALA A 1 83 ? 4.899 -9.691 -5.745 1.00 89.50 83 ALA A O 1
ATOM 683 N N . VAL A 1 84 ? 2.849 -10.426 -6.310 1.00 87.69 84 VAL A N 1
ATOM 684 C CA . VAL A 1 84 ? 2.168 -9.155 -6.030 1.00 87.69 84 VAL A CA 1
ATOM 685 C C . VAL A 1 84 ? 2.150 -8.872 -4.535 1.00 87.69 84 VAL A C 1
ATOM 687 O O . VAL A 1 84 ? 2.490 -7.755 -4.149 1.00 87.69 84 VAL A O 1
ATOM 690 N N . ASP A 1 85 ? 1.809 -9.864 -3.712 1.00 89.38 85 ASP A N 1
ATOM 691 C CA . ASP A 1 85 ? 1.851 -9.738 -2.254 1.00 89.38 85 ASP A CA 1
ATOM 692 C C . ASP A 1 85 ? 3.242 -9.299 -1.773 1.00 89.38 85 ASP A C 1
ATOM 694 O O . ASP A 1 85 ? 3.418 -8.220 -1.203 1.00 89.38 85 ASP A O 1
ATOM 698 N N . CYS A 1 86 ? 4.267 -10.079 -2.122 1.00 89.06 86 CYS A N 1
ATOM 699 C CA . CYS A 1 86 ? 5.649 -9.791 -1.766 1.00 89.06 86 CYS A CA 1
ATOM 700 C C . CYS A 1 86 ? 6.098 -8.401 -2.248 1.00 89.06 86 CYS A C 1
ATOM 702 O O . CYS A 1 86 ? 6.769 -7.678 -1.508 1.00 89.06 86 CYS A O 1
ATOM 704 N N . ALA A 1 87 ? 5.711 -7.987 -3.459 1.00 86.25 87 ALA A N 1
ATOM 705 C CA . ALA A 1 87 ? 6.070 -6.677 -4.000 1.00 86.25 87 ALA A CA 1
ATOM 706 C C . ALA A 1 87 ? 5.438 -5.505 -3.235 1.00 86.25 87 ALA A C 1
ATOM 708 O O . ALA A 1 87 ? 6.058 -4.445 -3.138 1.00 86.25 87 ALA A O 1
ATOM 709 N N . LEU A 1 88 ? 4.234 -5.687 -2.688 1.00 83.69 88 LEU A N 1
ATOM 710 C CA . LEU A 1 88 ? 3.549 -4.675 -1.881 1.00 83.69 88 LEU A CA 1
ATOM 711 C C . LEU A 1 88 ? 4.114 -4.564 -0.460 1.00 83.69 88 LEU A C 1
ATOM 713 O O . LEU A 1 88 ? 4.053 -3.490 0.139 1.00 83.69 88 LEU A O 1
ATOM 717 N N . ARG A 1 89 ? 4.698 -5.646 0.061 1.00 85.38 89 ARG A N 1
ATOM 718 C CA . ARG A 1 89 ? 5.375 -5.661 1.367 1.00 85.38 89 ARG A CA 1
ATOM 719 C C . ARG A 1 89 ? 6.817 -5.172 1.293 1.00 85.38 89 ARG A C 1
ATOM 721 O O . ARG A 1 89 ? 7.334 -4.620 2.259 1.00 85.38 89 ARG A O 1
ATOM 728 N N . GLY A 1 90 ? 7.498 -5.358 0.158 1.00 83.81 90 GLY A N 1
ATOM 729 C CA . GLY A 1 90 ? 8.851 -4.837 0.015 1.00 83.81 90 GLY A CA 1
ATOM 730 C C . GLY A 1 90 ? 9.675 -5.353 -1.160 1.00 83.81 90 GLY A C 1
ATOM 731 O O . GLY A 1 90 ? 9.198 -5.906 -2.153 1.00 83.81 90 GLY A O 1
ATOM 732 N N . LYS A 1 91 ? 10.985 -5.123 -1.044 1.00 85.75 91 LYS A N 1
ATOM 733 C CA . LYS A 1 91 ? 11.986 -5.503 -2.048 1.00 85.75 91 LYS A CA 1
ATOM 734 C C . LYS A 1 91 ? 12.165 -7.014 -2.100 1.00 85.75 91 LYS A C 1
ATOM 736 O O . LYS A 1 91 ? 12.309 -7.649 -1.063 1.00 85.75 91 LYS A O 1
ATOM 741 N N . ALA A 1 92 ? 12.319 -7.550 -3.310 1.00 87.38 92 ALA A N 1
ATOM 742 C CA . ALA A 1 92 ? 12.527 -8.979 -3.540 1.00 87.38 92 ALA A CA 1
ATOM 743 C C . ALA A 1 92 ? 13.693 -9.580 -2.728 1.00 87.38 92 ALA A C 1
ATOM 745 O O . ALA A 1 92 ? 13.615 -10.727 -2.308 1.00 87.38 92 ALA A O 1
ATOM 746 N N . SER A 1 93 ? 14.750 -8.805 -2.465 1.00 85.56 93 SER A N 1
ATOM 747 C CA . SER A 1 93 ? 15.922 -9.267 -1.711 1.00 85.56 93 SER A CA 1
ATOM 748 C C . SER A 1 93 ? 15.731 -9.330 -0.194 1.00 85.56 93 SER A C 1
ATOM 750 O O . SER A 1 93 ? 16.509 -9.998 0.471 1.00 85.56 93 SER A O 1
ATOM 752 N N . THR A 1 94 ? 14.765 -8.599 0.369 1.00 86.06 94 THR A N 1
ATOM 753 C CA . THR A 1 94 ? 14.594 -8.465 1.831 1.00 86.06 94 THR A CA 1
ATOM 754 C C . THR A 1 94 ? 13.225 -8.903 2.327 1.00 86.06 94 THR A C 1
ATOM 756 O O . THR A 1 94 ? 13.023 -8.998 3.532 1.00 86.06 94 THR A O 1
ATOM 759 N N . VAL A 1 95 ? 12.262 -9.094 1.428 1.00 86.44 95 VAL A N 1
ATOM 760 C CA . VAL A 1 95 ? 10.907 -9.491 1.800 1.00 86.44 95 VAL A CA 1
ATOM 761 C C . VAL A 1 95 ? 10.910 -10.913 2.367 1.00 86.44 95 VAL A C 1
ATOM 763 O O . VAL A 1 95 ? 11.614 -11.794 1.866 1.00 86.44 95 VAL A O 1
ATOM 766 N N . SER A 1 96 ? 10.107 -11.133 3.405 1.00 84.19 96 SER A N 1
ATOM 767 C CA . SER A 1 96 ? 9.792 -12.468 3.908 1.00 84.19 96 SER A CA 1
ATOM 768 C C . SER A 1 96 ? 8.997 -13.278 2.877 1.00 84.19 96 SER A C 1
ATOM 770 O O . SER A 1 96 ? 8.529 -12.751 1.865 1.00 84.19 96 SER A O 1
ATOM 772 N N . GLU A 1 97 ? 8.842 -14.576 3.121 1.00 84.06 97 GLU A N 1
ATOM 773 C CA . GLU A 1 97 ? 7.974 -15.440 2.314 1.00 84.06 97 GLU A CA 1
ATOM 774 C C . GLU A 1 97 ? 6.502 -15.043 2.415 1.00 84.06 97 GLU A C 1
ATOM 776 O O . GLU A 1 97 ? 6.072 -14.360 3.351 1.00 84.06 97 GLU A O 1
ATOM 781 N N . TYR A 1 98 ? 5.727 -15.433 1.405 1.00 83.31 98 TYR A N 1
ATOM 782 C CA . TYR A 1 98 ? 4.284 -15.238 1.401 1.00 83.31 98 TYR A CA 1
ATOM 783 C C . TYR A 1 98 ? 3.643 -15.893 2.635 1.00 83.31 98 TYR A C 1
ATOM 785 O O . TYR A 1 98 ? 4.032 -16.984 3.045 1.00 83.31 98 TYR A O 1
ATOM 793 N N . SER A 1 99 ? 2.647 -15.223 3.212 1.00 82.38 99 SER A N 1
ATOM 794 C CA . SER A 1 99 ? 1.809 -15.773 4.278 1.00 82.38 99 SER A CA 1
ATOM 795 C C . SER A 1 99 ? 0.378 -15.313 4.043 1.00 82.38 99 SER A C 1
ATOM 797 O O . SER A 1 99 ? 0.135 -14.111 3.932 1.00 82.38 99 SER A O 1
ATOM 799 N N . ALA A 1 100 ? -0.563 -16.259 3.994 1.00 80.12 100 ALA A N 1
ATOM 800 C CA . ALA A 1 100 ? -1.983 -15.968 3.795 1.00 80.12 100 ALA A CA 1
ATOM 801 C C . ALA A 1 100 ? -2.562 -15.052 4.887 1.00 80.12 100 ALA A C 1
ATOM 803 O O . ALA A 1 100 ? -3.464 -14.266 4.620 1.00 80.12 100 ALA A O 1
ATOM 804 N N . ASN A 1 101 ? -1.990 -15.104 6.092 1.00 80.81 101 ASN A N 1
ATOM 805 C CA . ASN A 1 101 ? -2.417 -14.322 7.251 1.00 80.81 101 ASN A CA 1
ATOM 806 C C . ASN A 1 101 ? -1.400 -13.229 7.612 1.00 80.81 101 ASN A C 1
ATOM 808 O O . ASN A 1 101 ? -1.179 -12.945 8.791 1.00 80.81 101 ASN A O 1
ATOM 812 N N . ALA A 1 102 ? -0.719 -12.653 6.615 1.00 82.94 102 ALA A N 1
ATOM 813 C CA . ALA A 1 102 ? 0.192 -11.540 6.854 1.00 82.94 102 ALA A CA 1
ATOM 814 C C . ALA A 1 102 ? -0.570 -10.367 7.510 1.00 82.94 102 ALA A C 1
ATOM 816 O O . ALA A 1 102 ? -1.579 -9.926 6.955 1.00 82.94 102 ALA A O 1
ATOM 817 N N . PRO A 1 103 ? -0.116 -9.849 8.669 1.00 83.75 103 PRO A N 1
ATOM 818 C CA . PRO A 1 103 ? -0.807 -8.759 9.349 1.00 83.75 103 PRO A CA 1
ATOM 819 C C . PRO A 1 103 ? -0.763 -7.470 8.509 1.00 83.75 103 PRO A C 1
ATOM 821 O O . PRO A 1 103 ? 0.166 -7.300 7.713 1.00 83.75 103 PRO A O 1
ATOM 824 N N . PRO A 1 104 ? -1.697 -6.519 8.714 1.00 82.56 104 PRO A N 1
ATOM 825 C CA . PRO A 1 104 ? -1.693 -5.234 8.009 1.00 82.56 104 PRO A CA 1
ATOM 826 C C . PRO A 1 104 ? -0.358 -4.481 8.113 1.00 82.56 104 PRO A C 1
ATOM 828 O O . PRO A 1 104 ? 0.079 -3.878 7.135 1.00 82.56 104 PRO A O 1
ATOM 831 N N . ASP A 1 105 ? 0.326 -4.596 9.255 1.00 83.50 105 ASP A N 1
ATOM 832 C CA . ASP A 1 105 ? 1.623 -3.961 9.535 1.00 83.50 105 ASP A CA 1
ATOM 833 C C . ASP A 1 105 ? 2.782 -4.521 8.690 1.00 83.50 105 ASP A C 1
ATOM 835 O O . ASP A 1 105 ? 3.848 -3.913 8.610 1.00 83.50 105 ASP A O 1
ATOM 839 N N . ALA A 1 106 ? 2.597 -5.676 8.039 1.00 84.00 106 ALA A N 1
ATOM 840 C CA . ALA A 1 106 ? 3.578 -6.232 7.106 1.00 84.00 106 ALA A CA 1
ATOM 841 C C . ALA A 1 106 ? 3.606 -5.489 5.757 1.00 84.00 106 ALA A C 1
ATOM 843 O O . ALA A 1 106 ? 4.496 -5.731 4.938 1.00 84.00 106 ALA A O 1
ATOM 844 N N . TYR A 1 107 ? 2.633 -4.609 5.506 1.00 82.31 107 TYR A N 1
ATOM 845 C CA . TYR A 1 107 ? 2.499 -3.847 4.272 1.00 82.31 107 TYR A CA 1
ATOM 846 C C . TYR A 1 107 ? 2.873 -2.392 4.503 1.00 82.31 107 TYR A C 1
ATOM 848 O O . TYR A 1 107 ? 2.642 -1.826 5.567 1.00 82.31 107 TYR A O 1
ATOM 856 N N . ALA A 1 108 ? 3.386 -1.743 3.458 1.00 74.75 108 ALA A N 1
ATOM 857 C CA . ALA A 1 108 ? 3.695 -0.321 3.533 1.00 74.75 108 ALA A CA 1
ATOM 858 C C . ALA A 1 108 ? 2.441 0.538 3.758 1.00 74.75 108 ALA A C 1
ATOM 860 O O . ALA A 1 108 ? 2.541 1.608 4.345 1.00 74.75 108 ALA A O 1
ATOM 861 N N . THR A 1 109 ? 1.271 0.097 3.278 1.00 76.56 109 THR A N 1
ATOM 862 C CA . THR A 1 109 ? -0.004 0.789 3.503 1.00 76.56 109 THR A CA 1
ATOM 863 C C . THR A 1 109 ? -1.137 -0.175 3.815 1.00 76.56 109 THR A C 1
ATOM 865 O O . THR A 1 109 ? -1.233 -1.253 3.225 1.00 76.56 109 THR A O 1
ATOM 868 N N . SER A 1 110 ? -2.080 0.281 4.641 1.00 76.94 110 SER A N 1
ATOM 869 C CA . SER A 1 110 ? -3.373 -0.385 4.861 1.00 76.94 110 SER A CA 1
ATOM 870 C C . SER A 1 110 ? -4.137 -0.620 3.552 1.00 76.94 110 SER A C 1
ATOM 872 O O . SER A 1 110 ? -4.815 -1.635 3.384 1.00 76.94 110 SER A O 1
ATOM 874 N N . ALA A 1 111 ? -3.966 0.282 2.581 1.00 78.88 111 ALA A N 1
ATOM 875 C CA . ALA A 1 111 ? -4.536 0.162 1.249 1.00 78.88 111 ALA A CA 1
ATOM 876 C C . ALA A 1 111 ? -3.984 -1.029 0.460 1.00 78.88 111 ALA A C 1
ATOM 878 O O . ALA A 1 111 ? -4.713 -1.624 -0.330 1.00 78.88 111 ALA A O 1
ATOM 879 N N . ASP A 1 112 ? -2.704 -1.353 0.629 1.00 81.50 112 ASP A N 1
ATOM 880 C CA . ASP A 1 112 ? -2.069 -2.471 -0.059 1.00 81.50 112 ASP A CA 1
ATOM 881 C C . ASP A 1 112 ? -2.504 -3.807 0.548 1.00 81.50 112 ASP A C 1
ATOM 883 O O . ASP A 1 112 ? -2.913 -4.688 -0.210 1.00 81.50 112 ASP A O 1
ATOM 887 N N . HIS A 1 113 ? -2.564 -3.902 1.882 1.00 85.38 113 HIS A N 1
ATOM 888 C CA . HIS A 1 113 ? -3.167 -5.046 2.576 1.00 85.38 113 HIS A CA 1
ATOM 889 C C . HIS A 1 113 ? -4.609 -5.287 2.097 1.00 85.38 113 HIS A C 1
ATOM 891 O O . HIS A 1 113 ? -4.935 -6.361 1.601 1.00 85.38 113 HIS A O 1
ATOM 897 N N . ALA A 1 114 ? -5.460 -4.255 2.116 1.00 84.06 114 ALA A N 1
ATOM 898 C CA . ALA A 1 114 ? -6.862 -4.376 1.711 1.00 84.06 114 ALA A CA 1
ATOM 899 C C . ALA A 1 114 ? -7.056 -4.816 0.248 1.00 84.06 114 ALA A C 1
ATOM 901 O O . ALA A 1 114 ? -8.054 -5.464 -0.073 1.00 84.06 114 ALA A O 1
ATOM 902 N N . LYS A 1 115 ? -6.125 -4.478 -0.657 1.00 85.62 115 LYS A N 1
ATOM 903 C CA . LYS A 1 115 ? -6.164 -4.990 -2.035 1.00 85.62 115 LYS A CA 1
ATOM 904 C C . LYS A 1 115 ? -5.910 -6.496 -2.058 1.00 85.62 115 LYS A C 1
ATOM 906 O O . LYS A 1 115 ? -6.638 -7.198 -2.754 1.00 85.62 115 LYS A O 1
ATOM 911 N N . VAL A 1 116 ? -4.877 -6.969 -1.355 1.00 88.94 116 VAL A N 1
ATOM 912 C CA . VAL A 1 116 ? -4.488 -8.390 -1.333 1.00 88.94 116 VAL A CA 1
ATOM 913 C C . VAL A 1 116 ? -5.580 -9.227 -0.673 1.00 88.94 116 VAL A C 1
ATOM 915 O O . VAL A 1 116 ? -6.063 -10.174 -1.289 1.00 88.94 116 VAL A O 1
ATOM 918 N N . THR A 1 117 ? -6.056 -8.818 0.506 1.00 89.19 117 THR A N 1
ATOM 919 C CA . THR A 1 117 ? -7.170 -9.480 1.201 1.00 89.19 117 THR A CA 1
ATOM 920 C C . THR A 1 117 ? -8.440 -9.462 0.353 1.00 89.19 117 THR A C 1
ATOM 922 O O . THR A 1 117 ? -9.080 -10.490 0.165 1.00 89.19 117 THR A O 1
ATOM 925 N N . GLY A 1 118 ? -8.776 -8.317 -0.253 1.00 88.00 118 GLY A N 1
ATOM 926 C CA . GLY A 1 118 ? -9.968 -8.199 -1.090 1.00 88.00 118 GLY A CA 1
ATOM 927 C C . GLY A 1 118 ? -9.927 -9.055 -2.358 1.00 88.00 118 GLY A C 1
ATOM 928 O O . GLY A 1 118 ? -10.981 -9.458 -2.845 1.00 88.00 118 GLY A O 1
ATOM 929 N N . TYR A 1 119 ? -8.735 -9.338 -2.890 1.00 90.50 119 TYR A N 1
ATOM 930 C CA . TYR A 1 119 ? -8.562 -10.311 -3.964 1.00 90.50 119 TYR A CA 1
ATOM 931 C C . TYR A 1 119 ? -8.731 -11.739 -3.462 1.00 90.50 119 TYR A C 1
ATOM 933 O O . TYR A 1 119 ? -9.458 -12.487 -4.098 1.00 90.50 119 TYR A O 1
ATOM 941 N N . ALA A 1 120 ? -8.102 -12.104 -2.341 1.00 90.19 120 ALA A N 1
ATOM 942 C CA . ALA A 1 120 ? -8.195 -13.450 -1.779 1.00 90.19 120 ALA A CA 1
ATOM 943 C C . ALA A 1 120 ? -9.649 -13.836 -1.456 1.00 90.19 120 ALA A C 1
ATOM 945 O O . ALA A 1 120 ? -10.105 -14.898 -1.863 1.00 90.19 120 ALA A O 1
ATOM 946 N N . GLU A 1 121 ? -10.411 -12.931 -0.837 1.00 89.69 121 GLU A N 1
ATOM 947 C CA . GLU A 1 121 ? -11.830 -13.162 -0.539 1.00 89.69 121 GLU A CA 1
ATOM 948 C C . GLU A 1 121 ? -12.682 -13.327 -1.812 1.00 89.69 121 GLU A C 1
ATOM 950 O O . GLU A 1 121 ? -13.568 -14.174 -1.868 1.00 89.69 121 GLU A O 1
ATOM 955 N N . LEU A 1 122 ? -12.422 -12.534 -2.860 1.00 89.81 122 LEU A N 1
ATOM 956 C CA . LEU A 1 122 ? -13.126 -12.689 -4.141 1.00 89.81 122 LEU A CA 1
ATOM 957 C C . LEU A 1 122 ? -12.686 -13.934 -4.907 1.00 89.81 122 LEU A C 1
ATOM 959 O O . LEU A 1 122 ? -13.467 -14.488 -5.675 1.00 89.81 122 LEU A O 1
ATOM 963 N N . PHE A 1 123 ? -11.433 -14.342 -4.740 1.00 91.56 123 PHE A N 1
ATOM 964 C CA . PHE A 1 123 ? -10.911 -15.557 -5.335 1.00 91.56 123 PHE A CA 1
ATOM 965 C C . PHE A 1 123 ? -11.651 -16.771 -4.768 1.00 91.56 123 PHE A C 1
ATOM 967 O O . PHE A 1 123 ? -12.132 -17.595 -5.539 1.00 91.56 123 PHE A O 1
ATOM 974 N N . GLU A 1 124 ? -11.844 -16.817 -3.449 1.00 91.75 124 GLU A N 1
ATOM 975 C CA . GLU A 1 124 ? -12.660 -17.835 -2.784 1.00 91.75 124 GLU A CA 1
ATOM 976 C C . GLU A 1 124 ? -14.135 -17.780 -3.227 1.00 91.75 124 GLU A C 1
ATOM 978 O O . GLU A 1 124 ? -14.745 -18.811 -3.492 1.00 91.75 124 GLU A O 1
ATOM 983 N N . GLU A 1 125 ? -14.713 -16.587 -3.401 1.00 90.00 125 GLU A N 1
ATOM 984 C CA . GLU A 1 125 ? -16.093 -16.434 -3.895 1.00 90.00 125 GLU A CA 1
ATOM 985 C C . GLU A 1 125 ? -16.280 -16.984 -5.325 1.00 90.00 125 GLU A C 1
ATOM 987 O O . GLU A 1 125 ? -17.349 -17.495 -5.659 1.00 90.00 125 GLU A O 1
ATOM 992 N N . VAL A 1 126 ? -15.251 -16.891 -6.177 1.00 88.50 126 VAL A N 1
ATOM 993 C CA . VAL A 1 126 ? -15.288 -17.368 -7.573 1.00 88.50 126 VAL A CA 1
ATOM 994 C C . VAL A 1 126 ? -14.947 -18.854 -7.691 1.00 88.50 126 VAL A C 1
ATOM 996 O O . VAL A 1 126 ? -15.601 -19.563 -8.455 1.00 88.50 126 VAL A O 1
ATOM 999 N N . HIS A 1 127 ? -13.935 -19.325 -6.961 1.00 89.44 127 HIS A N 1
ATOM 1000 C CA . HIS A 1 127 ? -13.391 -20.685 -7.089 1.00 89.44 127 HIS A CA 1
ATOM 1001 C C . HIS A 1 127 ? -13.924 -21.666 -6.037 1.00 89.44 127 HIS A C 1
ATOM 1003 O O . HIS A 1 127 ? -13.740 -22.874 -6.173 1.00 89.44 127 HIS A O 1
ATOM 1009 N N . GLY A 1 128 ? -14.644 -21.166 -5.034 1.00 88.06 128 GLY A N 1
ATOM 1010 C CA . GLY A 1 128 ? -15.286 -21.941 -3.980 1.00 88.06 128 GLY A CA 1
ATOM 1011 C C . GLY A 1 128 ? -14.560 -21.862 -2.629 1.00 88.06 128 GLY A C 1
ATOM 1012 O O . GLY A 1 128 ? -13.399 -21.449 -2.565 1.00 88.06 128 GLY A O 1
ATOM 1013 N N . PRO A 1 129 ? -15.235 -22.279 -1.539 1.00 88.75 129 PRO A N 1
ATOM 1014 C CA . PRO A 1 129 ? -14.691 -22.203 -0.186 1.00 88.75 129 PRO A CA 1
ATOM 1015 C C . PRO A 1 129 ? -13.359 -22.947 -0.047 1.00 88.75 129 PRO A C 1
ATOM 1017 O O . PRO A 1 129 ? -13.249 -24.107 -0.449 1.00 88.75 129 PRO A O 1
ATOM 1020 N N . GLY A 1 130 ? -12.362 -22.296 0.551 1.00 85.62 130 GLY A N 1
ATOM 1021 C CA . GLY A 1 130 ? -11.021 -22.856 0.748 1.00 85.62 130 GLY A CA 1
ATOM 1022 C C . GLY A 1 130 ? -10.108 -22.856 -0.484 1.00 85.62 130 GLY A C 1
ATOM 1023 O O . GLY A 1 130 ? -9.024 -23.438 -0.421 1.00 85.62 130 GLY A O 1
ATOM 1024 N N . ALA A 1 131 ? -10.503 -22.219 -1.592 1.00 88.94 131 ALA A N 1
ATOM 1025 C CA . ALA A 1 131 ? -9.621 -22.038 -2.740 1.00 88.94 131 ALA A CA 1
ATOM 1026 C C . ALA A 1 131 ? -8.457 -21.092 -2.390 1.00 88.94 131 ALA A C 1
ATOM 1028 O O . ALA A 1 131 ? -8.669 -19.929 -2.045 1.00 88.94 131 ALA A O 1
ATOM 1029 N N . ASP A 1 132 ? -7.220 -21.583 -2.496 1.00 88.25 132 ASP A N 1
ATOM 1030 C CA . ASP A 1 132 ? -6.026 -20.814 -2.140 1.00 88.25 132 ASP A CA 1
ATOM 1031 C C . ASP A 1 132 ? -5.478 -20.024 -3.347 1.00 88.25 132 ASP A C 1
ATOM 1033 O O . ASP A 1 132 ? -4.957 -20.632 -4.288 1.00 88.25 132 ASP A O 1
ATOM 1037 N N . PRO A 1 133 ? -5.508 -18.676 -3.333 1.00 89.19 133 PRO A N 1
ATOM 1038 C CA . PRO A 1 133 ? -4.979 -17.858 -4.423 1.00 89.19 133 PRO A CA 1
ATOM 1039 C C . PRO A 1 133 ? -3.460 -17.991 -4.610 1.00 89.19 133 PRO A C 1
ATOM 1041 O O . PRO A 1 133 ? -2.950 -17.610 -5.663 1.00 89.19 133 PRO A O 1
ATOM 1044 N N . SER A 1 134 ? -2.719 -18.508 -3.621 1.00 88.12 134 SER A N 1
ATOM 1045 C CA . SER A 1 134 ? -1.266 -18.695 -3.720 1.00 88.12 134 SER A CA 1
ATOM 1046 C C . SER A 1 134 ? -0.878 -19.768 -4.740 1.00 88.12 134 SER A C 1
ATOM 1048 O O . SER A 1 134 ? 0.172 -19.651 -5.372 1.00 88.12 134 SER A O 1
ATOM 1050 N N . GLN A 1 135 ? -1.763 -20.745 -4.959 1.00 86.19 135 GLN A N 1
ATOM 1051 C CA . GLN A 1 135 ? -1.565 -21.887 -5.855 1.00 86.19 135 GLN A CA 1
ATOM 1052 C C . GLN A 1 135 ? -1.920 -21.580 -7.316 1.00 86.19 135 GLN A C 1
ATOM 1054 O O . GLN A 1 135 ? -1.709 -22.411 -8.200 1.00 86.19 135 GLN A O 1
ATOM 1059 N N . HIS A 1 136 ? -2.457 -20.390 -7.587 1.00 83.81 136 HIS A N 1
ATOM 1060 C CA . HIS A 1 136 ? -2.933 -20.000 -8.905 1.00 83.81 136 HIS A CA 1
ATOM 1061 C C . HIS A 1 136 ? -2.228 -18.744 -9.416 1.00 83.81 136 HIS A C 1
ATOM 1063 O O . HIS A 1 136 ? -1.772 -17.874 -8.670 1.00 83.81 136 HIS A O 1
ATOM 1069 N N . ASP A 1 137 ? -2.155 -18.629 -10.740 1.00 85.94 137 ASP A N 1
ATOM 1070 C CA . ASP A 1 137 ? -1.833 -17.351 -11.356 1.00 85.94 137 ASP A CA 1
ATOM 1071 C C . ASP A 1 137 ? -2.964 -16.336 -11.129 1.00 85.94 137 ASP A C 1
ATOM 1073 O O . ASP A 1 137 ? -4.101 -16.681 -10.815 1.00 85.94 137 ASP A O 1
ATOM 1077 N N . LEU A 1 138 ? -2.640 -15.051 -11.296 1.00 86.25 138 LEU A N 1
ATOM 1078 C CA . LEU A 1 138 ? -3.604 -13.962 -11.129 1.00 86.25 138 LEU A CA 1
ATOM 1079 C C . LEU A 1 138 ? -4.792 -14.125 -12.084 1.00 86.25 138 LEU A C 1
ATOM 1081 O O . LEU A 1 138 ? -4.631 -13.994 -13.300 1.00 86.25 138 LEU A O 1
ATOM 1085 N N . ASP A 1 139 ? -5.974 -14.317 -11.510 1.00 88.00 139 ASP A N 1
ATOM 1086 C CA . ASP A 1 139 ? -7.242 -14.405 -12.218 1.00 88.00 139 ASP A CA 1
ATOM 1087 C C . ASP A 1 139 ? -7.705 -13.000 -12.621 1.00 88.00 139 ASP A C 1
ATOM 1089 O O . ASP A 1 139 ? -7.995 -12.134 -11.789 1.00 88.00 139 ASP A O 1
ATOM 1093 N N . VAL A 1 140 ? -7.760 -12.767 -13.931 1.00 86.75 140 VAL A N 1
ATOM 1094 C CA . VAL A 1 140 ? -8.089 -11.466 -14.517 1.00 86.75 140 VAL A CA 1
ATOM 1095 C C . VAL A 1 140 ? -9.495 -11.013 -14.124 1.00 86.75 140 VAL A C 1
ATOM 1097 O O . VAL A 1 140 ? -9.687 -9.832 -13.833 1.00 86.75 140 VAL A O 1
ATOM 1100 N N . GLU A 1 141 ? -10.473 -11.917 -14.068 1.00 86.75 141 GLU A N 1
ATOM 1101 C CA . GLU A 1 141 ? -11.851 -11.572 -13.715 1.00 86.75 141 GLU A CA 1
ATOM 1102 C C . GLU A 1 141 ? -11.946 -11.152 -12.246 1.00 86.75 141 GLU A C 1
ATOM 1104 O O . GLU A 1 141 ? -12.549 -10.118 -11.936 1.00 86.75 141 GLU A O 1
ATOM 1109 N N . VAL A 1 142 ? -11.262 -11.878 -11.356 1.00 89.12 142 VAL A N 1
ATOM 1110 C CA . VAL A 1 142 ? -11.161 -11.539 -9.928 1.00 89.12 142 VAL A CA 1
ATOM 1111 C C . VAL A 1 142 ? -10.473 -10.182 -9.748 1.00 89.12 142 VAL A C 1
ATOM 1113 O O . VAL A 1 142 ? -10.987 -9.324 -9.028 1.00 89.12 142 VAL A O 1
ATOM 1116 N N . VAL A 1 143 ? -9.370 -9.914 -10.463 1.00 88.25 143 VAL A N 1
ATOM 1117 C CA . VAL A 1 143 ? -8.689 -8.603 -10.437 1.00 88.25 143 VAL A CA 1
ATOM 1118 C C . VAL A 1 143 ? -9.635 -7.477 -10.867 1.00 88.25 143 VAL A C 1
ATOM 1120 O O . VAL A 1 143 ? -9.639 -6.397 -10.265 1.00 88.25 143 VAL A O 1
ATOM 1123 N N . VAL A 1 144 ? -10.442 -7.696 -11.905 1.00 88.06 144 VAL A N 1
ATOM 1124 C CA . VAL A 1 144 ? -11.376 -6.686 -12.415 1.00 88.06 144 VAL A CA 1
ATOM 1125 C C . VAL A 1 144 ? -12.538 -6.466 -11.441 1.00 88.06 144 VAL A C 1
ATOM 1127 O O . VAL A 1 144 ? -12.902 -5.308 -11.204 1.00 88.06 144 VAL A O 1
ATOM 1130 N N . ARG A 1 145 ? -13.089 -7.526 -10.833 1.00 87.69 145 ARG A N 1
ATOM 1131 C CA . ARG A 1 145 ? -14.142 -7.437 -9.803 1.00 87.69 145 ARG A CA 1
ATOM 1132 C C . ARG A 1 145 ? -13.649 -6.744 -8.534 1.00 87.69 145 ARG A C 1
ATOM 1134 O O . ARG A 1 145 ? -14.318 -5.827 -8.056 1.00 87.69 145 ARG A O 1
ATOM 1141 N N . ALA A 1 146 ? -12.455 -7.092 -8.055 1.00 85.56 146 ALA A N 1
ATOM 1142 C CA . ALA A 1 146 ? -11.805 -6.461 -6.902 1.00 85.56 146 ALA A CA 1
ATOM 1143 C C . ALA A 1 146 ? -11.476 -4.984 -7.169 1.00 85.56 146 ALA A C 1
ATOM 1145 O O . ALA A 1 146 ? -11.617 -4.116 -6.307 1.00 85.56 146 ALA A O 1
ATOM 1146 N N . GLY A 1 147 ? -11.040 -4.686 -8.396 1.00 79.94 147 GLY A N 1
ATOM 1147 C CA . GLY A 1 147 ? -10.619 -3.357 -8.829 1.00 79.94 147 GLY A CA 1
ATOM 1148 C C . GLY A 1 147 ? -11.739 -2.447 -9.323 1.00 79.94 147 GLY A C 1
ATOM 1149 O O . GLY A 1 147 ? -11.475 -1.268 -9.575 1.00 79.94 147 GLY A O 1
ATOM 1150 N N . ARG A 1 148 ? -12.967 -2.962 -9.452 1.00 82.38 148 ARG A N 1
ATOM 1151 C CA . ARG A 1 148 ? -14.113 -2.261 -10.045 1.00 82.38 148 ARG A CA 1
ATOM 1152 C C . ARG A 1 148 ? -13.845 -1.798 -11.481 1.00 82.38 148 ARG A C 1
ATOM 1154 O O . ARG A 1 148 ? -14.211 -0.684 -11.857 1.00 82.38 148 ARG A O 1
ATOM 1161 N N . GLY A 1 149 ? -13.200 -2.640 -12.284 1.00 82.06 149 GLY A N 1
ATOM 1162 C CA . GLY A 1 149 ? -12.773 -2.293 -13.638 1.00 82.06 149 GLY A CA 1
ATOM 1163 C C . GLY A 1 149 ? -11.342 -1.762 -13.728 1.00 82.06 149 GLY A C 1
ATOM 1164 O O . GLY A 1 149 ? -10.565 -1.773 -12.772 1.00 82.06 149 GLY A O 1
ATOM 1165 N N . MET A 1 150 ? -11.007 -1.244 -14.910 1.00 81.38 150 MET A N 1
ATOM 1166 C CA . MET A 1 150 ? -9.794 -0.461 -15.129 1.00 81.38 150 MET A CA 1
ATOM 1167 C C . MET A 1 150 ? -10.056 1.009 -14.789 1.00 81.38 150 MET A C 1
ATOM 1169 O O . MET A 1 150 ? -10.887 1.661 -15.421 1.00 81.38 150 MET A O 1
ATOM 1173 N N . LYS A 1 151 ? -9.315 1.576 -13.834 1.00 74.62 151 LYS A N 1
ATOM 1174 C CA . LYS A 1 151 ? -9.361 3.013 -13.530 1.00 74.62 151 LYS A CA 1
ATOM 1175 C C . LYS A 1 151 ? -8.249 3.727 -14.297 1.00 74.62 151 LYS A C 1
ATOM 1177 O O . LYS A 1 151 ? -7.084 3.411 -14.095 1.00 74.62 151 LYS A O 1
ATOM 1182 N N . HIS A 1 152 ? -8.587 4.687 -15.162 1.00 76.81 152 HIS A N 1
ATOM 1183 C CA . HIS A 1 152 ? -7.624 5.376 -16.047 1.00 76.81 152 HIS A CA 1
ATOM 1184 C C . HIS A 1 152 ? -6.775 4.404 -16.895 1.00 76.81 152 HIS A C 1
ATOM 1186 O O . HIS A 1 152 ? -5.568 4.587 -17.038 1.00 76.81 152 HIS A O 1
ATOM 1192 N N . GLY A 1 153 ? -7.399 3.330 -17.397 1.00 75.62 153 GLY A N 1
ATOM 1193 C CA . GLY A 1 153 ? -6.713 2.283 -18.165 1.00 75.62 153 GLY A CA 1
ATOM 1194 C C . GLY A 1 153 ? -5.814 1.369 -17.326 1.00 75.62 153 GLY A C 1
ATOM 1195 O O . GLY A 1 153 ? -4.945 0.702 -17.876 1.00 75.62 153 GLY A O 1
ATOM 1196 N N . ARG A 1 154 ? -5.980 1.363 -15.995 1.00 75.94 154 ARG A N 1
ATOM 1197 C CA . ARG A 1 154 ? -5.144 0.597 -15.067 1.00 75.94 154 ARG A CA 1
ATOM 1198 C C . ARG A 1 154 ? -5.967 -0.326 -14.178 1.00 75.94 154 ARG A C 1
ATOM 1200 O O . ARG A 1 154 ? -6.906 0.118 -13.515 1.00 75.94 154 ARG A O 1
ATOM 1207 N N . LEU A 1 155 ? -5.573 -1.592 -14.124 1.00 82.50 155 LEU A N 1
ATOM 1208 C CA . LEU A 1 155 ? -6.075 -2.577 -13.173 1.00 82.50 155 LEU A CA 1
ATOM 1209 C C . LEU A 1 155 ? -5.588 -2.267 -11.748 1.00 82.50 155 LEU A C 1
ATOM 1211 O O . LEU A 1 155 ? -4.683 -1.451 -11.527 1.00 82.50 155 LEU A O 1
ATOM 1215 N N . VAL A 1 156 ? -6.233 -2.893 -10.759 1.00 77.00 156 VAL A N 1
ATOM 1216 C CA . VAL A 1 156 ? -5.820 -2.795 -9.349 1.00 77.00 156 VAL A CA 1
ATOM 1217 C C . VAL A 1 156 ? -4.494 -3.517 -9.089 1.00 77.00 156 VAL A C 1
ATOM 1219 O O . VAL A 1 156 ? -3.707 -3.036 -8.279 1.00 77.00 156 VAL A O 1
ATOM 1222 N N . PHE A 1 157 ? -4.200 -4.559 -9.873 1.00 80.12 157 PHE A N 1
ATOM 1223 C CA . PHE A 1 157 ? -2.923 -5.271 -9.912 1.00 80.12 157 PHE A CA 1
ATOM 1224 C C . PHE A 1 157 ? -2.378 -5.373 -11.338 1.00 80.12 157 PHE A C 1
ATOM 1226 O O . PHE A 1 157 ? -3.130 -5.252 -12.300 1.00 80.12 157 PHE A O 1
ATOM 1233 N N . ARG A 1 158 ? -1.075 -5.658 -11.469 1.00 68.94 158 ARG A N 1
ATOM 1234 C CA . ARG A 1 158 ? -0.480 -6.224 -12.695 1.00 68.94 158 ARG A CA 1
ATOM 1235 C C . ARG A 1 158 ? -0.723 -5.400 -13.981 1.00 68.94 158 ARG A C 1
ATOM 1237 O O . ARG A 1 158 ? -1.034 -5.929 -15.048 1.00 68.94 158 ARG A O 1
ATOM 1244 N N . ASN A 1 159 ? -0.534 -4.080 -13.918 1.00 63.34 159 ASN A N 1
ATOM 1245 C CA . ASN A 1 159 ? -0.565 -3.257 -15.136 1.00 63.34 159 ASN A CA 1
ATOM 1246 C C . ASN A 1 159 ? 0.557 -3.661 -16.103 1.00 63.34 159 ASN A C 1
ATOM 1248 O O . ASN A 1 159 ? 1.716 -3.753 -15.704 1.00 63.34 159 ASN A O 1
ATOM 1252 N N . GLY A 1 160 ? 0.205 -3.882 -17.373 1.00 63.28 160 GLY A N 1
ATOM 1253 C CA . GLY A 1 160 ? 1.155 -4.191 -18.450 1.00 63.28 160 GLY A CA 1
ATOM 1254 C C . GLY A 1 160 ? 1.637 -5.643 -18.508 1.00 63.28 160 GLY A C 1
ATOM 1255 O O . GLY A 1 160 ? 2.510 -5.953 -19.308 1.00 63.28 160 GLY A O 1
ATOM 1256 N N . THR A 1 161 ? 1.105 -6.530 -17.664 1.00 66.75 161 THR A N 1
ATOM 1257 C CA . THR A 1 161 ? 1.460 -7.964 -17.659 1.00 66.75 161 THR A CA 1
ATOM 1258 C C . THR A 1 161 ? 0.256 -8.879 -17.880 1.00 66.75 161 THR A C 1
ATOM 1260 O O . THR A 1 161 ? 0.459 -10.063 -18.130 1.00 66.75 161 THR A O 1
ATOM 1263 N N . ILE A 1 162 ? -0.969 -8.356 -17.791 1.00 76.44 162 ILE A N 1
ATOM 1264 C CA . ILE A 1 162 ? -2.188 -9.000 -18.294 1.00 76.44 162 ILE A CA 1
ATOM 1265 C C . ILE A 1 162 ? -2.425 -8.465 -19.706 1.00 76.44 162 ILE A C 1
ATOM 1267 O O . ILE A 1 162 ? -2.310 -7.256 -19.919 1.00 76.44 162 ILE A O 1
ATOM 1271 N N . ASP A 1 163 ? -2.728 -9.356 -20.650 1.00 75.31 163 ASP A N 1
ATOM 1272 C CA . ASP A 1 163 ? -3.107 -8.963 -22.005 1.00 75.31 163 ASP A CA 1
ATOM 1273 C C . ASP A 1 163 ? -4.410 -8.144 -21.957 1.00 75.31 163 ASP A C 1
ATOM 1275 O O . ASP A 1 163 ? -5.429 -8.659 -21.499 1.00 75.31 163 ASP A O 1
ATOM 1279 N N . PRO A 1 164 ? -4.421 -6.882 -22.423 1.00 72.62 164 PRO A N 1
ATOM 1280 C CA . PRO A 1 164 ? -5.632 -6.074 -22.465 1.00 72.62 164 PRO A CA 1
ATOM 1281 C C . PRO A 1 164 ? -6.804 -6.727 -23.203 1.00 72.62 164 PRO A C 1
ATOM 1283 O O . PRO A 1 164 ? -7.950 -6.419 -22.886 1.00 72.62 164 PRO A O 1
ATOM 1286 N N . SER A 1 165 ? -6.533 -7.612 -24.169 1.00 76.81 165 SER A N 1
ATOM 1287 C CA . SER A 1 165 ? -7.567 -8.282 -24.965 1.00 76.81 165 SER A CA 1
ATOM 1288 C C . SER A 1 165 ? -8.362 -9.329 -24.175 1.00 76.81 165 SER A C 1
ATOM 1290 O O . SER A 1 165 ? -9.516 -9.597 -24.502 1.00 76.81 165 SER A O 1
ATOM 1292 N N . THR A 1 166 ? -7.780 -9.871 -23.101 1.00 78.69 166 THR A N 1
ATOM 1293 C CA . THR A 1 166 ? -8.412 -10.876 -22.234 1.00 78.69 166 THR A CA 1
ATOM 1294 C C . THR A 1 166 ? -9.184 -10.248 -21.071 1.00 78.69 166 THR A C 1
ATOM 1296 O O . THR A 1 166 ? -9.892 -10.939 -20.342 1.00 78.69 166 THR A O 1
ATOM 1299 N N . ILE A 1 167 ? -9.081 -8.925 -20.893 1.00 81.62 167 ILE A N 1
ATOM 1300 C CA . ILE A 1 167 ? -9.757 -8.193 -19.821 1.00 81.62 167 ILE A CA 1
ATOM 1301 C C . ILE A 1 167 ? -11.204 -7.895 -20.231 1.00 81.62 167 ILE A C 1
ATOM 1303 O O . ILE A 1 167 ? -11.472 -6.987 -21.022 1.00 81.62 167 ILE A O 1
ATOM 1307 N N . SER A 1 168 ? -12.160 -8.584 -19.607 1.00 79.56 168 SER A N 1
ATOM 1308 C CA . SER A 1 168 ? -13.578 -8.224 -19.704 1.00 79.56 168 SER A CA 1
ATOM 1309 C C . SER A 1 168 ? -13.821 -6.802 -19.191 1.00 79.56 168 SER A C 1
ATOM 1311 O O . SER A 1 168 ? -13.423 -6.430 -18.082 1.00 79.56 168 SER A O 1
ATOM 1313 N N . SER A 1 169 ? -14.502 -5.981 -19.993 1.00 81.12 169 SER A N 1
ATOM 1314 C CA . SER A 1 169 ? -14.847 -4.617 -19.583 1.00 81.12 169 SER A CA 1
ATOM 1315 C C . SER A 1 169 ? -15.816 -4.620 -18.392 1.00 81.12 169 SER A C 1
ATOM 1317 O O . SER A 1 169 ? -16.667 -5.499 -18.265 1.00 81.12 169 SER A O 1
ATOM 1319 N N . LEU A 1 170 ? -15.740 -3.602 -17.527 1.00 84.06 170 LEU A N 1
ATOM 1320 C CA . LEU A 1 170 ? -16.654 -3.484 -16.384 1.00 84.06 170 LEU A CA 1
ATOM 1321 C C . LEU A 1 170 ? -18.145 -3.459 -16.789 1.00 84.06 170 LEU A C 1
ATOM 1323 O O . LEU A 1 170 ? -18.934 -4.109 -16.106 1.00 84.06 170 LEU A O 1
ATOM 1327 N N . PRO A 1 171 ? -18.569 -2.744 -17.855 1.00 83.44 171 PRO A N 1
ATOM 1328 C CA . PRO A 1 171 ? -19.952 -2.813 -18.327 1.00 83.44 171 PRO A CA 1
ATOM 1329 C C . PRO A 1 171 ? -20.359 -4.224 -18.756 1.00 83.44 171 PRO A C 1
ATOM 1331 O O . PRO A 1 171 ? -21.463 -4.647 -18.437 1.00 83.44 171 PRO A O 1
ATOM 1334 N N . HIS A 1 172 ? -19.460 -4.958 -19.421 1.00 86.12 172 HIS A N 1
ATOM 1335 C CA . HIS A 1 172 ? -19.714 -6.341 -19.815 1.00 86.12 172 HIS A CA 1
ATOM 1336 C C . HIS A 1 172 ? -19.885 -7.246 -18.591 1.00 86.12 172 HIS A C 1
ATOM 1338 O O . HIS A 1 172 ? -20.883 -7.947 -18.496 1.00 86.12 172 HIS A O 1
ATOM 1344 N N . LEU A 1 173 ? -18.992 -7.153 -17.598 1.00 85.50 173 LEU A N 1
ATOM 1345 C CA . LEU A 1 173 ? -19.134 -7.915 -16.353 1.00 85.50 173 LEU A CA 1
ATOM 1346 C C . LEU A 1 173 ? -20.444 -7.600 -15.631 1.00 85.50 173 LEU A C 1
ATOM 1348 O O . LEU A 1 173 ? -21.126 -8.514 -15.193 1.00 85.50 173 LEU A O 1
ATOM 1352 N N . LYS A 1 174 ? -20.839 -6.324 -15.556 1.00 85.56 174 LYS A N 1
ATOM 1353 C CA . LYS A 1 174 ? -22.125 -5.938 -14.958 1.00 85.56 174 LYS A CA 1
ATOM 1354 C C . LYS A 1 174 ? -23.327 -6.516 -15.703 1.00 85.56 174 LYS A C 1
ATOM 1356 O O . LYS A 1 174 ? -24.311 -6.845 -15.057 1.00 85.56 174 LYS A O 1
ATOM 1361 N N . ALA A 1 175 ? -23.263 -6.588 -17.031 1.00 86.31 175 ALA A N 1
ATOM 1362 C CA . ALA A 1 175 ? -24.346 -7.117 -17.854 1.00 86.31 175 ALA A CA 1
ATOM 1363 C C . ALA A 1 175 ? -24.466 -8.646 -17.749 1.00 86.31 175 ALA A C 1
ATOM 1365 O O . ALA A 1 175 ? -25.573 -9.170 -17.812 1.00 86.31 175 ALA A O 1
ATOM 1366 N N . THR A 1 176 ? -23.342 -9.344 -17.577 1.00 84.75 176 THR A N 1
ATOM 1367 C CA . THR A 1 176 ? -23.295 -10.811 -17.467 1.00 84.75 176 THR A CA 1
ATOM 1368 C C . THR A 1 176 ? -23.448 -11.301 -16.018 1.00 84.75 176 THR A C 1
ATOM 1370 O O . THR A 1 176 ? -23.767 -12.465 -15.791 1.00 84.75 176 THR A O 1
ATOM 1373 N N . SER A 1 177 ? -23.248 -10.431 -15.023 1.00 85.12 177 SER A N 1
ATOM 1374 C CA . SER A 1 177 ? -23.425 -10.759 -13.605 1.00 85.12 177 SER A CA 1
ATOM 1375 C C . SER A 1 177 ? -24.883 -11.084 -13.269 1.00 85.12 177 SER A C 1
ATOM 1377 O O . SER A 1 177 ? -25.790 -10.288 -13.504 1.00 85.12 177 SER A O 1
ATOM 1379 N N . THR A 1 178 ? -25.087 -12.236 -12.636 1.00 83.38 178 THR A N 1
ATOM 1380 C CA . THR A 1 178 ? -26.363 -12.666 -12.045 1.00 83.38 178 THR A CA 1
ATOM 1381 C C . THR A 1 178 ? -26.284 -12.600 -10.517 1.00 83.38 178 THR A C 1
ATOM 1383 O O . THR A 1 178 ? -25.226 -12.304 -9.963 1.00 83.38 178 THR A O 1
ATOM 1386 N N . SER A 1 179 ? -27.383 -12.872 -9.806 1.00 78.62 179 SER A N 1
ATOM 1387 C CA . SER A 1 179 ? -27.401 -12.847 -8.332 1.00 78.62 179 SER A CA 1
ATOM 1388 C C . SER A 1 179 ? -26.463 -13.869 -7.678 1.00 78.62 179 SER A C 1
ATOM 1390 O O . SER A 1 179 ? -26.153 -13.723 -6.503 1.00 78.62 179 SER A O 1
ATOM 1392 N N . SER A 1 180 ? -26.028 -14.894 -8.416 1.00 78.25 180 SER A N 1
ATOM 1393 C CA . SER A 1 180 ? -25.055 -15.899 -7.972 1.00 78.25 180 SER A CA 1
ATOM 1394 C C . SER A 1 180 ? -23.620 -15.595 -8.412 1.00 78.25 180 SER A C 1
ATOM 1396 O O . SER A 1 180 ? -22.723 -16.383 -8.134 1.00 78.25 180 SER A O 1
ATOM 1398 N N . SER A 1 181 ? -23.385 -14.508 -9.153 1.00 81.31 181 SER A N 1
ATOM 1399 C CA . SER A 1 181 ? -22.038 -14.107 -9.566 1.00 81.31 181 SER A CA 1
ATOM 1400 C C . SER A 1 181 ? -21.313 -13.374 -8.444 1.00 81.31 181 SER A C 1
ATOM 1402 O O . SER A 1 181 ? -21.932 -12.601 -7.714 1.00 81.31 181 SER A O 1
ATOM 1404 N N . ALA A 1 182 ? -19.989 -13.536 -8.390 1.00 81.88 182 ALA A N 1
ATOM 1405 C CA . ALA A 1 182 ? -19.179 -12.865 -7.386 1.00 81.88 182 ALA A CA 1
ATOM 1406 C C . ALA A 1 182 ? -19.322 -11.333 -7.435 1.00 81.88 182 ALA A C 1
ATOM 1408 O O . ALA A 1 182 ? -19.416 -10.724 -8.514 1.00 81.88 182 ALA A O 1
ATOM 1409 N N . SER A 1 183 ? -19.318 -10.709 -6.259 1.00 82.56 183 SER A N 1
ATOM 1410 C CA . SER A 1 183 ? -19.609 -9.285 -6.104 1.00 82.56 183 SER A CA 1
ATOM 1411 C C . SER A 1 183 ? -18.567 -8.365 -6.759 1.00 82.56 183 SER A C 1
ATOM 1413 O O . SER A 1 183 ? -17.356 -8.588 -6.716 1.00 82.56 183 SER A O 1
ATOM 1415 N N . ILE A 1 184 ? -19.029 -7.253 -7.341 1.00 82.19 184 ILE A N 1
ATOM 1416 C CA . ILE A 1 184 ? -18.158 -6.192 -7.866 1.00 82.19 184 ILE A CA 1
ATOM 1417 C C . ILE A 1 184 ? -17.860 -5.197 -6.736 1.00 82.19 184 ILE A C 1
ATOM 1419 O O . ILE A 1 184 ? -18.666 -4.307 -6.429 1.00 82.19 184 ILE A O 1
ATOM 1423 N N . ARG A 1 185 ? -16.676 -5.314 -6.132 1.00 76.75 185 ARG A N 1
ATOM 1424 C CA . ARG A 1 185 ? -16.306 -4.542 -4.940 1.00 76.75 185 ARG A CA 1
ATOM 1425 C C . ARG A 1 185 ? -16.056 -3.069 -5.231 1.00 76.75 185 ARG A C 1
ATOM 1427 O O . ARG A 1 185 ? -15.738 -2.640 -6.341 1.00 76.75 185 ARG A O 1
ATOM 1434 N N . SER A 1 186 ? -16.234 -2.243 -4.205 1.00 69.56 186 SER A N 1
ATOM 1435 C CA . SER A 1 186 ? -15.789 -0.850 -4.236 1.00 69.56 186 SER A CA 1
ATOM 1436 C C . SER A 1 186 ? -14.271 -0.810 -4.201 1.00 69.56 186 SER A C 1
ATOM 1438 O O . SER A 1 186 ? -13.661 -1.372 -3.298 1.00 69.56 186 SER A O 1
ATOM 1440 N N . ARG A 1 187 ? -13.660 -0.157 -5.199 1.00 66.25 187 ARG A N 1
ATOM 1441 C CA . ARG A 1 187 ? -12.204 -0.057 -5.278 1.00 66.25 187 ARG A CA 1
ATOM 1442 C C . ARG A 1 187 ? -11.705 0.749 -4.080 1.00 66.25 187 ARG A C 1
ATOM 1444 O O . ARG A 1 187 ? -12.069 1.924 -3.988 1.00 66.25 187 ARG A O 1
ATOM 1451 N N . PRO A 1 188 ? -10.835 0.184 -3.237 1.00 64.06 188 PRO A N 1
ATOM 1452 C CA . PRO A 1 188 ? -10.300 0.919 -2.109 1.00 64.06 188 PRO A CA 1
ATOM 1453 C C . PRO A 1 188 ? -9.431 2.092 -2.599 1.00 64.06 188 PRO A C 1
ATOM 1455 O O . PRO A 1 188 ? -8.449 1.908 -3.327 1.00 64.06 188 PRO A O 1
ATOM 1458 N N . GLY A 1 189 ? -9.844 3.328 -2.309 1.00 61.97 189 GLY A N 1
ATOM 1459 C CA . GLY A 1 189 ? -9.141 4.535 -2.741 1.00 61.97 189 GLY A CA 1
ATOM 1460 C C . GLY A 1 189 ? -8.083 4.972 -1.731 1.00 61.97 189 GLY A C 1
ATOM 1461 O O . GLY A 1 189 ? -8.370 5.031 -0.545 1.00 61.97 189 GLY A O 1
ATOM 1462 N N . ALA A 1 190 ? -6.894 5.383 -2.189 1.00 62.91 190 ALA A N 1
ATOM 1463 C CA . ALA A 1 190 ? -5.836 5.891 -1.301 1.00 62.91 190 ALA A CA 1
ATOM 1464 C C . ALA A 1 190 ? -6.328 7.017 -0.367 1.00 62.91 190 ALA A C 1
ATOM 1466 O O . ALA A 1 190 ? -6.023 7.013 0.816 1.00 62.91 190 ALA A O 1
ATOM 1467 N N . ARG A 1 191 ? -7.177 7.927 -0.874 1.00 64.44 191 ARG A N 1
ATOM 1468 C CA . ARG A 1 191 ? -7.815 8.971 -0.054 1.00 64.44 191 ARG A CA 1
ATOM 1469 C C . ARG A 1 191 ? -8.756 8.426 1.021 1.00 64.44 191 ARG A C 1
ATOM 1471 O O . ARG A 1 191 ? -8.841 9.036 2.073 1.00 64.44 191 ARG A O 1
ATOM 1478 N N . GLN A 1 192 ? -9.463 7.329 0.750 1.00 68.75 192 GLN A N 1
ATOM 1479 C CA . GLN A 1 192 ? -10.397 6.742 1.713 1.00 68.75 192 GLN A CA 1
ATOM 1480 C C . GLN A 1 192 ? -9.640 6.120 2.884 1.00 68.75 192 GLN A C 1
ATOM 1482 O O . GLN A 1 192 ? -10.027 6.340 4.020 1.00 68.75 192 GLN A O 1
ATOM 1487 N N . PHE A 1 193 ? -8.517 5.442 2.626 1.00 66.38 193 PHE A N 1
ATOM 1488 C CA . PHE A 1 193 ? -7.670 4.937 3.710 1.00 66.38 193 PHE A CA 1
ATOM 1489 C C . PHE A 1 193 ? -7.052 6.056 4.532 1.00 66.38 193 PHE A C 1
ATOM 1491 O O . PHE A 1 193 ? -7.130 6.007 5.750 1.00 66.38 193 PHE A O 1
ATOM 1498 N N . SER A 1 194 ? -6.519 7.099 3.884 1.00 67.38 194 SER A N 1
ATOM 1499 C CA . SER A 1 194 ? -5.988 8.252 4.618 1.00 67.38 194 SER A CA 1
ATOM 1500 C C . SER A 1 194 ? -7.063 8.941 5.464 1.00 67.38 194 SER A C 1
ATOM 1502 O O . SER A 1 194 ? -6.770 9.403 6.556 1.00 67.38 194 SER A O 1
ATOM 1504 N N . GLN A 1 195 ? -8.310 9.008 4.985 1.00 75.44 195 GLN A N 1
ATOM 1505 C CA . GLN A 1 195 ? -9.429 9.541 5.768 1.00 75.44 195 GLN A CA 1
ATOM 1506 C C . GLN A 1 195 ? -9.775 8.633 6.948 1.00 75.44 195 GLN A C 1
ATOM 1508 O O . GLN A 1 195 ? -9.874 9.124 8.063 1.00 75.44 195 GLN A O 1
ATOM 1513 N N . GLN A 1 196 ? -9.881 7.324 6.728 1.00 77.12 196 GLN A N 1
ATOM 1514 C CA . GLN A 1 196 ? -10.228 6.355 7.766 1.00 77.12 196 GLN A CA 1
ATOM 1515 C C . GLN A 1 196 ? -9.161 6.268 8.870 1.00 77.12 196 GLN A C 1
ATOM 1517 O O . GLN A 1 196 ? -9.490 6.107 10.042 1.00 77.12 196 GLN A O 1
ATOM 1522 N N . GLU A 1 197 ? -7.886 6.410 8.510 1.00 77.88 197 GLU A N 1
ATOM 1523 C CA . GLU A 1 197 ? -6.769 6.476 9.455 1.00 77.88 197 GLU A CA 1
ATOM 1524 C C . GLU A 1 197 ? -6.794 7.775 10.274 1.00 77.88 197 GLU A C 1
ATOM 1526 O O . GLU A 1 197 ? -6.632 7.755 11.491 1.00 77.88 197 GLU A O 1
ATOM 1531 N N . VAL A 1 198 ? -7.087 8.911 9.635 1.00 82.19 198 VAL A N 1
ATOM 1532 C CA . VAL A 1 198 ? -7.280 10.179 10.353 1.00 82.19 198 VAL A CA 1
ATOM 1533 C C . VAL A 1 198 ? -8.497 10.102 11.281 1.00 82.19 198 VAL A C 1
ATOM 1535 O O . VAL A 1 198 ? -8.424 10.541 12.425 1.00 82.19 198 VAL A O 1
ATOM 1538 N N . GLU A 1 199 ? -9.603 9.514 10.830 1.00 85.06 199 GLU A N 1
ATOM 1539 C CA . GLU A 1 199 ? -10.816 9.332 11.631 1.00 85.06 199 GLU A CA 1
ATOM 1540 C C . GLU A 1 199 ? -10.575 8.426 12.845 1.00 85.06 199 GLU A C 1
ATOM 1542 O O . GLU A 1 199 ? -11.036 8.750 13.941 1.00 85.06 199 GLU A O 1
ATOM 1547 N N . SER A 1 200 ? -9.817 7.334 12.694 1.00 84.69 200 SER A N 1
ATOM 1548 C CA . SER A 1 200 ? -9.490 6.441 13.811 1.00 84.69 200 SER A CA 1
ATOM 1549 C C . SER A 1 200 ? -8.568 7.110 14.833 1.00 84.69 200 SER A C 1
ATOM 1551 O O . SER A 1 200 ? -8.806 6.992 16.037 1.00 84.69 200 SER A O 1
ATOM 1553 N N . MET A 1 201 ? -7.579 7.889 14.380 1.00 83.94 201 MET A N 1
ATOM 1554 C CA . MET A 1 201 ? -6.724 8.691 15.260 1.00 83.94 201 MET A CA 1
ATOM 1555 C C . MET A 1 201 ? -7.526 9.742 16.033 1.00 83.94 201 MET A C 1
ATOM 1557 O O . MET A 1 201 ? -7.354 9.884 17.245 1.00 83.94 201 MET A O 1
ATOM 1561 N N . VAL A 1 202 ? -8.432 10.455 15.357 1.00 92.06 202 VAL A N 1
ATOM 1562 C CA . VAL A 1 202 ? -9.304 11.447 16.000 1.00 92.06 202 VAL A CA 1
ATOM 1563 C C . VAL A 1 202 ? -10.229 10.771 17.012 1.00 92.06 202 VAL A C 1
ATOM 1565 O O . VAL A 1 202 ? -10.372 11.269 18.127 1.00 92.06 202 VAL A O 1
ATOM 1568 N N . ALA A 1 203 ? -10.807 9.613 16.683 1.00 92.25 203 ALA A N 1
ATOM 1569 C CA . ALA A 1 203 ? -11.652 8.859 17.605 1.00 92.25 203 ALA A CA 1
ATOM 1570 C C . ALA A 1 203 ? -10.885 8.416 18.863 1.00 92.25 203 ALA A C 1
ATOM 1572 O O . ALA A 1 203 ? -11.378 8.611 19.976 1.00 92.25 203 ALA A O 1
ATOM 1573 N N . ALA A 1 204 ? -9.664 7.896 18.706 1.00 91.38 204 ALA A N 1
ATOM 1574 C CA . ALA A 1 204 ? -8.803 7.521 19.827 1.00 91.38 204 ALA A CA 1
ATOM 1575 C C . ALA A 1 204 ? -8.443 8.735 20.700 1.00 91.38 204 ALA A C 1
ATOM 1577 O O . ALA A 1 204 ? -8.497 8.662 21.928 1.00 91.38 204 ALA A O 1
ATOM 1578 N N . GLN A 1 205 ? -8.146 9.883 20.084 1.00 92.44 205 GLN A N 1
ATOM 1579 C CA . GLN A 1 205 ? -7.837 11.107 20.818 1.00 92.44 205 GLN A CA 1
ATOM 1580 C C . GLN A 1 205 ? -9.048 11.649 21.589 1.00 92.44 205 GLN A C 1
ATOM 1582 O O . GLN A 1 205 ? -8.908 12.061 22.740 1.00 92.44 205 GLN A O 1
ATOM 1587 N N . VAL A 1 206 ? -10.245 11.600 20.997 1.00 95.56 206 VAL A N 1
ATOM 1588 C CA . VAL A 1 206 ? -11.497 11.985 21.668 1.00 95.56 206 VAL A CA 1
ATOM 1589 C C . VAL A 1 206 ? -11.804 11.049 22.840 1.00 95.56 206 VAL A C 1
ATOM 1591 O O . VAL A 1 206 ? -12.230 11.515 23.897 1.00 95.56 206 VAL A O 1
ATOM 1594 N N . GLN A 1 207 ? -11.561 9.744 22.697 1.00 92.19 207 GLN A N 1
ATOM 1595 C CA . GLN A 1 207 ? -11.719 8.782 23.792 1.00 92.19 207 GLN A CA 1
ATOM 1596 C C . GLN A 1 207 ? -10.732 9.049 24.931 1.00 92.19 207 GLN A C 1
ATOM 1598 O O . GLN A 1 207 ? -11.149 9.100 26.087 1.00 92.19 207 GLN A O 1
ATOM 1603 N N . ALA A 1 208 ? -9.459 9.297 24.619 1.00 94.19 208 ALA A N 1
ATOM 1604 C CA . ALA A 1 208 ? -8.454 9.644 25.619 1.00 94.19 208 ALA A CA 1
ATOM 1605 C C . ALA A 1 208 ? -8.795 10.958 26.346 1.00 94.19 208 ALA A C 1
ATOM 1607 O O . ALA A 1 208 ? -8.664 11.041 27.566 1.00 94.19 208 ALA A O 1
ATOM 1608 N N . GLN A 1 209 ? -9.293 11.971 25.626 1.00 94.12 209 GLN A N 1
ATOM 1609 C CA . GLN A 1 209 ? -9.762 13.217 26.239 1.00 94.12 209 GLN A CA 1
ATOM 1610 C C . GLN A 1 209 ? -10.955 12.991 27.169 1.00 94.12 209 GLN A C 1
ATOM 1612 O O . GLN A 1 209 ? -10.959 13.530 28.273 1.00 94.12 209 GLN A O 1
ATOM 1617 N N . ARG A 1 210 ? -11.936 12.174 26.762 1.00 95.19 210 ARG A N 1
ATOM 1618 C CA . ARG A 1 210 ? -13.069 11.814 27.629 1.00 95.19 210 ARG A CA 1
ATOM 1619 C C . ARG A 1 210 ? -12.606 11.093 28.886 1.00 95.19 210 ARG A C 1
ATOM 1621 O O . ARG A 1 210 ? -12.968 11.512 29.974 1.00 95.19 210 ARG A O 1
ATOM 1628 N N . GLN A 1 211 ? -11.740 10.090 28.755 1.00 94.38 211 GLN A N 1
ATOM 1629 C CA . GLN A 1 211 ? -11.186 9.372 29.907 1.00 94.38 211 GLN A CA 1
ATOM 1630 C C . GLN A 1 211 ? -10.418 10.302 30.853 1.00 94.38 211 GLN A C 1
ATOM 1632 O O . GLN A 1 211 ? -10.562 10.197 32.069 1.00 94.38 211 GLN A O 1
ATOM 1637 N N . ALA A 1 212 ? -9.636 11.241 30.314 1.00 94.88 212 ALA A N 1
ATOM 1638 C CA . ALA A 1 212 ? -8.933 12.233 31.121 1.00 94.88 212 ALA A CA 1
ATOM 1639 C C . ALA A 1 212 ? -9.906 13.183 31.838 1.00 94.88 212 ALA A C 1
ATOM 1641 O O . ALA A 1 212 ? -9.702 13.497 33.010 1.00 94.88 212 ALA A O 1
ATOM 1642 N N . GLN A 1 213 ? -10.972 13.618 31.162 1.00 94.06 213 GLN A N 1
ATOM 1643 C CA . GLN A 1 213 ? -11.997 14.476 31.750 1.00 94.06 213 GLN A CA 1
ATOM 1644 C C . GLN A 1 213 ? -12.780 13.743 32.847 1.00 94.06 213 GLN A C 1
ATOM 1646 O O . GLN A 1 213 ? -12.960 14.287 33.935 1.00 94.06 213 GLN A O 1
ATOM 1651 N N . ASP A 1 214 ? -13.173 12.494 32.606 1.00 96.19 214 ASP A N 1
ATOM 1652 C CA . ASP A 1 214 ? -13.870 11.657 33.582 1.00 96.19 214 ASP A CA 1
ATOM 1653 C C . ASP A 1 214 ? -12.988 11.391 34.809 1.00 96.19 214 ASP A C 1
ATOM 1655 O O . ASP A 1 214 ? -13.450 11.520 35.944 1.00 96.19 214 ASP A O 1
ATOM 1659 N N . ALA A 1 215 ? -11.696 11.113 34.608 1.00 95.44 215 ALA A N 1
ATOM 1660 C CA . ALA A 1 215 ? -10.734 10.961 35.697 1.00 95.44 215 ALA A CA 1
ATOM 1661 C C . ALA A 1 215 ? -10.565 12.259 36.507 1.00 95.44 215 ALA A C 1
ATOM 1663 O O . ALA A 1 215 ? -10.484 12.212 37.736 1.00 95.44 215 ALA A O 1
ATOM 1664 N N . GLN A 1 216 ? -10.560 13.426 35.851 1.00 95.50 216 GLN A N 1
ATOM 1665 C CA . GLN A 1 216 ? -10.527 14.719 36.541 1.00 95.50 216 GLN A CA 1
ATOM 1666 C C . GLN A 1 216 ? -11.791 14.961 37.370 1.00 95.50 216 GLN A C 1
ATOM 1668 O O . GLN A 1 216 ? -11.686 15.377 38.524 1.00 95.50 216 GLN A O 1
ATOM 1673 N N . ILE A 1 217 ? -12.974 14.674 36.818 1.00 96.88 217 ILE A N 1
ATOM 1674 C CA . ILE A 1 217 ? -14.247 14.809 37.538 1.00 96.88 217 ILE A CA 1
ATOM 1675 C C . ILE A 1 217 ? -14.263 13.872 38.750 1.00 96.88 217 ILE A C 1
ATOM 1677 O O . ILE A 1 217 ? -14.575 14.308 39.858 1.00 96.88 217 ILE A O 1
ATOM 1681 N N . GLN A 1 218 ? -13.863 12.609 38.581 1.00 95.12 218 GLN A N 1
ATOM 1682 C CA . GLN A 1 218 ? -13.784 11.650 39.685 1.00 95.12 218 GLN A CA 1
ATOM 1683 C C . GLN A 1 218 ? -12.799 12.097 40.770 1.00 95.12 218 GLN A C 1
ATOM 1685 O O . GLN A 1 218 ? -13.123 12.013 41.954 1.00 95.12 218 GLN A O 1
ATOM 1690 N N . ALA A 1 219 ? -11.632 12.626 40.393 1.00 95.69 219 ALA A N 1
ATOM 1691 C CA . ALA A 1 219 ? -10.663 13.153 41.350 1.00 95.69 219 ALA A CA 1
ATOM 1692 C C . ALA A 1 219 ? -11.213 14.361 42.127 1.00 95.69 219 ALA A C 1
ATOM 1694 O O . ALA A 1 219 ? -11.013 14.448 43.339 1.00 95.69 219 ALA A O 1
ATOM 1695 N N . GLN A 1 220 ? -11.946 15.266 41.467 1.00 94.81 220 GLN A N 1
ATOM 1696 C CA . GLN A 1 220 ? -12.590 16.401 42.135 1.00 94.81 220 GLN A CA 1
ATOM 1697 C C . GLN A 1 220 ? -13.681 15.950 43.109 1.00 94.81 220 GLN A C 1
ATOM 1699 O O . GLN A 1 220 ? -13.707 16.417 44.248 1.00 94.81 220 GLN A O 1
ATOM 1704 N N . VAL A 1 221 ? -14.539 15.013 42.698 1.00 96.38 221 VAL A N 1
ATOM 1705 C CA . VAL A 1 221 ? -15.588 14.454 43.565 1.00 96.38 221 VAL A CA 1
ATOM 1706 C C . VAL A 1 221 ? -14.968 13.738 44.767 1.00 96.38 221 VAL A C 1
ATOM 1708 O O . VAL A 1 221 ? -15.396 13.962 45.898 1.00 96.38 221 VAL A O 1
ATOM 1711 N N . ALA A 1 222 ? -13.918 12.938 44.559 1.00 95.69 222 ALA A N 1
ATOM 1712 C CA . ALA A 1 222 ? -13.206 12.263 45.641 1.00 95.69 222 ALA A CA 1
ATOM 1713 C C . ALA A 1 222 ? -12.545 13.259 46.609 1.00 95.69 222 ALA A C 1
ATOM 1715 O O . ALA A 1 222 ? -12.662 13.102 47.824 1.00 95.69 222 ALA A O 1
ATOM 1716 N N . ALA A 1 223 ? -11.905 14.314 46.095 1.00 95.50 223 ALA A N 1
ATOM 1717 C CA . ALA A 1 223 ? -11.307 15.361 46.920 1.00 95.50 223 ALA A CA 1
ATOM 1718 C C . ALA A 1 223 ? -12.364 16.134 47.724 1.00 95.50 223 ALA A C 1
ATOM 1720 O O . ALA A 1 223 ? -12.159 16.407 48.907 1.00 95.50 223 ALA A O 1
ATOM 1721 N N . GLN A 1 224 ? -13.517 16.446 47.122 1.00 95.00 224 GLN A N 1
ATOM 1722 C CA . GLN A 1 224 ? -14.616 17.119 47.813 1.00 95.00 224 GLN A CA 1
ATOM 1723 C C . GLN A 1 224 ? -15.226 16.228 48.902 1.00 95.00 224 GLN A C 1
ATOM 1725 O O . GLN A 1 224 ? -15.451 16.702 50.015 1.00 95.00 224 GLN A O 1
ATOM 1730 N N . ALA A 1 225 ? -15.425 14.936 48.622 1.00 96.12 225 ALA A N 1
ATOM 1731 C CA . ALA A 1 225 ? -15.899 13.964 49.604 1.00 96.12 225 ALA A CA 1
ATOM 1732 C C . ALA A 1 225 ? -14.919 13.824 50.783 1.00 96.12 225 ALA A C 1
ATOM 1734 O O . ALA A 1 225 ? -15.331 13.851 51.943 1.00 96.12 225 ALA A O 1
ATOM 1735 N N . GLN A 1 226 ? -13.611 13.756 50.508 1.00 93.62 226 GLN A N 1
ATOM 1736 C CA . GLN A 1 226 ? -12.581 13.744 51.551 1.00 93.62 226 GLN A CA 1
ATOM 1737 C C . GLN A 1 226 ? -12.575 15.040 52.367 1.00 93.62 226 GLN A C 1
ATOM 1739 O O . GLN A 1 226 ? -12.497 14.984 53.594 1.00 93.62 226 GLN A O 1
ATOM 1744 N N . ALA A 1 227 ? -12.696 16.203 51.722 1.00 95.75 227 ALA A N 1
ATOM 1745 C CA . ALA A 1 227 ? -12.747 17.491 52.407 1.00 95.75 227 ALA A CA 1
ATOM 1746 C C . ALA A 1 227 ? -13.986 17.612 53.311 1.00 95.75 227 ALA A C 1
ATOM 1748 O O . ALA A 1 227 ? -13.865 18.057 54.452 1.00 95.75 227 ALA A O 1
ATOM 1749 N N . GLN A 1 228 ? -15.158 17.167 52.845 1.00 95.25 228 GLN A N 1
ATOM 1750 C CA . GLN A 1 228 ? -16.379 17.114 53.656 1.00 95.25 228 GLN A CA 1
ATOM 1751 C C . GLN A 1 228 ? -16.227 16.165 54.847 1.00 95.25 228 GLN A C 1
ATOM 1753 O O . GLN A 1 228 ? -16.575 16.533 55.967 1.00 95.25 228 GLN A O 1
ATOM 1758 N N . MET A 1 229 ? -15.652 14.980 54.634 1.00 96.06 229 MET A N 1
ATOM 1759 C CA . MET A 1 229 ? -15.388 14.019 55.704 1.00 96.06 229 MET A CA 1
ATOM 1760 C C . MET A 1 229 ? -14.421 14.588 56.754 1.00 96.06 229 MET A C 1
ATOM 1762 O O . MET A 1 229 ? -14.681 14.492 57.952 1.00 96.06 229 MET A O 1
ATOM 1766 N N . GLN A 1 230 ? -13.334 15.242 56.329 1.00 94.44 230 GLN A N 1
ATOM 1767 C CA . GLN A 1 230 ? -12.399 15.910 57.240 1.00 94.44 230 GLN A CA 1
ATOM 1768 C C . GLN A 1 230 ? -13.057 17.070 57.994 1.00 94.44 230 GLN A C 1
ATOM 1770 O O . GLN A 1 230 ? -12.809 17.240 59.187 1.00 94.44 230 GLN A O 1
ATOM 1775 N N . ALA A 1 231 ? -13.900 17.861 57.328 1.00 94.50 231 ALA A N 1
ATOM 1776 C CA . ALA A 1 231 ? -14.643 18.941 57.970 1.00 94.50 231 ALA A CA 1
ATOM 1777 C C . ALA A 1 231 ? -15.630 18.403 59.018 1.00 94.50 231 ALA A C 1
ATOM 1779 O O . ALA A 1 231 ? -15.703 18.954 60.115 1.00 94.50 231 ALA A O 1
ATOM 1780 N N . ALA A 1 232 ? -16.323 17.299 58.725 1.00 95.19 232 ALA A N 1
ATOM 1781 C CA . ALA A 1 232 ? -17.224 16.639 59.667 1.00 95.19 232 ALA A CA 1
ATOM 1782 C C . ALA A 1 232 ? -16.477 16.113 60.906 1.00 95.19 232 ALA A C 1
ATOM 1784 O O . ALA A 1 232 ? -16.905 16.367 62.031 1.00 95.19 232 ALA A O 1
ATOM 1785 N N . LEU A 1 233 ? -15.323 15.459 60.718 1.00 95.25 233 LEU A N 1
ATOM 1786 C CA . LEU A 1 233 ? -14.477 15.000 61.828 1.00 95.25 233 LEU A CA 1
ATOM 1787 C C . LEU A 1 233 ? -13.953 16.164 62.680 1.00 95.25 233 LEU A C 1
ATOM 1789 O O . LEU A 1 233 ? -13.953 16.075 63.908 1.00 95.25 233 LEU A O 1
ATOM 1793 N N . ARG A 1 234 ? -13.537 17.272 62.051 1.00 94.12 234 ARG A N 1
ATOM 1794 C CA . ARG A 1 234 ? -13.117 18.489 62.769 1.00 94.12 234 ARG A CA 1
ATOM 1795 C C . ARG A 1 234 ? -14.260 19.081 63.586 1.00 94.12 234 ARG A C 1
ATOM 1797 O O . ARG A 1 234 ? -14.067 19.347 64.765 1.00 94.12 234 ARG A O 1
ATOM 1804 N N . ALA A 1 235 ? -15.448 19.208 62.996 1.00 94.06 235 ALA A N 1
ATOM 1805 C CA . ALA A 1 235 ? -16.629 19.715 63.691 1.00 94.06 235 ALA A CA 1
ATOM 1806 C C . ALA A 1 235 ? -17.004 18.841 64.900 1.00 94.06 235 ALA A C 1
ATOM 1808 O O . ALA A 1 235 ? -17.342 19.363 65.962 1.00 94.06 235 ALA A O 1
ATOM 1809 N N . GLN A 1 236 ? -16.888 17.515 64.771 1.00 93.12 236 GLN A N 1
ATOM 1810 C CA . GLN A 1 236 ? -17.112 16.591 65.882 1.00 93.12 236 GLN A CA 1
ATOM 1811 C C . GLN A 1 236 ? -16.084 16.793 67.009 1.00 93.12 236 GLN A C 1
ATOM 1813 O O . GLN A 1 236 ? -16.457 16.833 68.182 1.00 93.12 236 GLN A O 1
ATOM 1818 N N . TYR A 1 237 ? -14.803 16.963 66.667 1.00 91.38 237 TYR A N 1
ATOM 1819 C CA . TYR A 1 237 ? -13.749 17.259 67.642 1.00 91.38 237 TYR A CA 1
ATOM 1820 C C . TYR A 1 237 ? -13.960 18.607 68.339 1.00 91.38 237 TYR A C 1
ATOM 1822 O O . TYR A 1 237 ? -13.841 18.683 69.561 1.00 91.38 237 TYR A O 1
ATOM 1830 N N . ASP A 1 238 ? -14.312 19.655 67.592 1.00 93.50 238 ASP A N 1
ATOM 1831 C CA . ASP A 1 238 ? -14.569 20.988 68.144 1.00 93.50 238 ASP A CA 1
ATOM 1832 C C . ASP A 1 238 ? -15.782 20.997 69.084 1.00 93.50 238 ASP A C 1
ATOM 1834 O O . ASP A 1 238 ? -15.748 21.666 70.116 1.00 93.50 238 ASP A O 1
ATOM 1838 N N . HIS A 1 239 ? -16.813 20.195 68.798 1.00 93.06 239 HIS A N 1
ATOM 1839 C CA . HIS A 1 239 ? -17.953 20.010 69.699 1.00 93.06 239 HIS A CA 1
ATOM 1840 C C . HIS A 1 239 ? -17.554 19.343 71.028 1.00 93.06 239 HIS A C 1
ATOM 1842 O O . HIS A 1 239 ? -18.043 19.724 72.089 1.00 93.06 239 HIS A O 1
ATOM 1848 N N . LEU A 1 240 ? -16.660 18.350 70.994 1.00 91.62 240 LEU A N 1
ATOM 1849 C CA . LEU A 1 240 ? -16.193 17.640 72.195 1.00 91.62 240 LEU A CA 1
ATOM 1850 C C . LEU A 1 240 ? -15.131 18.421 72.986 1.00 91.62 240 LEU A C 1
ATOM 1852 O O . LEU A 1 240 ? -14.941 18.189 74.180 1.00 91.62 240 LEU A O 1
ATOM 1856 N N . ARG A 1 241 ? -14.460 19.375 72.340 1.00 90.50 241 ARG A N 1
ATOM 1857 C CA . ARG A 1 241 ? -13.382 20.194 72.903 1.00 90.50 241 ARG A CA 1
ATOM 1858 C C . ARG A 1 241 ? -13.712 20.884 74.241 1.00 90.50 241 ARG A C 1
ATOM 1860 O O . ARG A 1 241 ? -12.892 20.758 75.150 1.00 90.50 241 ARG A O 1
ATOM 1867 N N . PRO A 1 242 ? -14.851 21.584 74.426 1.00 86.38 242 PRO A N 1
ATOM 1868 C CA . PRO A 1 242 ? -15.183 22.206 75.711 1.00 86.38 242 PRO A CA 1
ATOM 1869 C C . PRO A 1 242 ? -15.456 21.187 76.825 1.00 86.38 242 PRO A C 1
ATOM 1871 O O . PRO A 1 242 ? -15.109 21.450 77.972 1.00 86.38 242 PRO A O 1
ATOM 1874 N N . TYR A 1 243 ? -16.010 20.011 76.508 1.00 83.00 243 TYR A N 1
ATOM 1875 C CA . TYR A 1 243 ? -16.237 18.950 77.497 1.00 83.00 243 TYR A CA 1
ATOM 1876 C C . TYR A 1 243 ? -14.920 18.352 77.992 1.00 83.00 243 TYR A C 1
ATOM 1878 O O . TYR A 1 243 ? -14.742 18.177 79.193 1.00 83.00 243 TYR A O 1
ATOM 1886 N N . LEU A 1 244 ? -13.972 18.123 77.078 1.00 77.38 244 LEU A N 1
ATOM 1887 C CA . LEU A 1 244 ? -12.627 17.658 77.422 1.00 77.38 244 LEU A CA 1
ATOM 1888 C C . LEU A 1 244 ? -11.854 18.697 78.252 1.00 77.38 244 LEU A C 1
ATOM 1890 O O . LEU A 1 244 ? -11.153 18.329 79.193 1.00 77.38 244 LEU A O 1
ATOM 1894 N N . ALA A 1 245 ? -12.018 19.991 77.952 1.00 75.75 245 ALA A N 1
ATOM 1895 C CA . ALA A 1 245 ? -11.414 21.075 78.728 1.00 75.75 245 ALA A CA 1
ATOM 1896 C C . ALA A 1 245 ? -12.041 21.227 80.130 1.00 75.75 245 ALA A C 1
ATOM 1898 O O . ALA A 1 245 ? -11.329 21.503 81.092 1.00 75.75 245 ALA A O 1
ATOM 1899 N N . ALA A 1 246 ? -13.354 21.010 80.267 1.00 66.19 246 ALA A N 1
ATOM 1900 C CA . ALA A 1 246 ? -14.057 21.065 81.550 1.00 66.19 246 ALA A CA 1
ATOM 1901 C C . ALA A 1 246 ? -13.717 19.879 82.472 1.00 66.19 246 ALA A C 1
ATOM 1903 O O . ALA A 1 246 ? -13.672 20.038 83.688 1.00 66.19 246 ALA A O 1
ATOM 1904 N N . THR A 1 247 ? -13.396 18.705 81.918 1.00 58.16 247 THR A N 1
ATOM 1905 C CA . THR A 1 247 ? -12.931 17.543 82.700 1.00 58.16 247 THR A CA 1
ATOM 1906 C C . THR A 1 247 ? -11.491 17.661 83.213 1.00 58.16 247 THR A C 1
ATOM 1908 O O . THR A 1 247 ? -11.026 16.773 83.919 1.00 58.16 247 THR A O 1
ATOM 1911 N N . SER A 1 248 ? -10.779 18.750 82.898 1.00 52.53 248 SER A N 1
ATOM 1912 C CA . SER A 1 248 ? -9.490 19.085 83.521 1.00 52.53 248 SER A CA 1
ATOM 1913 C C . SER A 1 248 ? -9.621 19.949 84.784 1.00 52.53 248 SER A C 1
ATOM 1915 O O . SER A 1 248 ? -8.604 20.410 85.300 1.00 52.53 248 SER A O 1
ATOM 1917 N N . GLN A 1 249 ? -10.835 20.172 85.308 1.00 46.97 249 GLN A N 1
ATOM 1918 C CA . GLN A 1 249 ? -10.991 20.752 86.641 1.00 46.97 249 GLN A CA 1
ATOM 1919 C C . GLN A 1 249 ? -10.697 19.701 87.722 1.00 46.97 249 GLN A C 1
ATOM 1921 O O . GLN A 1 249 ? -11.234 18.595 87.701 1.00 46.97 249 GLN A O 1
ATOM 1926 N N . GLU A 1 250 ? -9.792 20.085 88.621 1.00 44.91 250 GLU A N 1
ATOM 1927 C CA . GLU A 1 250 ? -9.202 19.318 89.719 1.00 44.91 25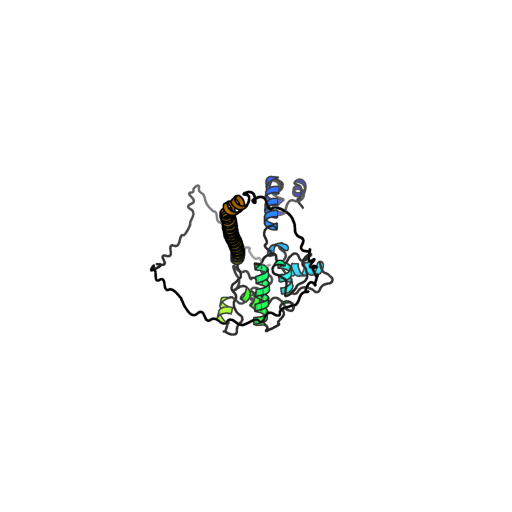0 GLU A CA 1
ATOM 1928 C C . GLU A 1 250 ? -10.201 18.397 90.457 1.00 44.91 250 GLU A C 1
ATOM 1930 O O . GLU A 1 250 ? -11.280 18.856 90.848 1.00 44.91 250 GLU A O 1
ATOM 1935 N N . PRO A 1 251 ? -9.863 17.116 90.704 1.00 45.97 251 PRO A N 1
ATOM 1936 C CA . PRO A 1 251 ? -10.679 16.259 91.555 1.00 45.97 251 PRO A CA 1
ATOM 1937 C C . PRO A 1 251 ? -10.610 16.754 93.013 1.00 45.97 251 PRO A C 1
ATOM 1939 O O . PRO A 1 251 ? -9.518 17.069 93.490 1.00 45.97 251 PRO A O 1
ATOM 1942 N N . PRO A 1 252 ? -11.731 16.804 93.761 1.00 45.53 252 PRO A N 1
ATOM 1943 C CA . PRO A 1 252 ? -11.681 17.105 95.184 1.00 45.53 252 PRO A CA 1
ATOM 1944 C C . PRO A 1 252 ? -10.884 16.018 95.912 1.00 45.53 252 PRO A C 1
ATOM 1946 O O . PRO A 1 252 ? -11.070 14.823 95.676 1.00 45.53 252 PRO A O 1
ATOM 1949 N N . THR A 1 253 ? -9.994 16.463 96.796 1.00 48.88 253 THR A N 1
ATOM 1950 C CA . THR A 1 253 ? -9.121 15.666 97.661 1.00 48.88 253 THR A CA 1
ATOM 1951 C C . THR A 1 253 ? -9.838 14.446 98.245 1.00 48.88 253 THR A C 1
ATOM 1953 O O . THR A 1 253 ? -10.685 14.572 99.129 1.00 48.88 253 THR A O 1
ATOM 1956 N N . ALA A 1 254 ? -9.472 13.253 97.778 1.00 43.78 254 ALA A N 1
ATOM 1957 C CA . ALA A 1 254 ? -9.862 11.994 98.402 1.00 43.78 254 ALA A CA 1
ATOM 1958 C C . ALA A 1 254 ? -8.919 11.667 99.575 1.00 43.78 254 ALA A C 1
ATOM 1960 O O . ALA A 1 254 ? -7.700 11.791 99.415 1.00 43.78 254 ALA A O 1
ATOM 1961 N N . PRO A 1 255 ? -9.419 11.184 100.729 1.00 45.62 255 PRO A N 1
ATOM 1962 C CA . PRO A 1 255 ? -8.592 10.460 101.674 1.00 45.62 255 PRO A CA 1
ATOM 1963 C C . PRO A 1 255 ? -8.626 8.948 101.393 1.00 45.62 255 PRO A C 1
ATOM 1965 O O . PRO A 1 255 ? -9.685 8.335 101.396 1.00 45.62 255 PRO A O 1
ATOM 1968 N N . SER A 1 256 ? -7.411 8.412 101.250 1.00 43.44 256 SER A N 1
ATOM 1969 C CA . SER A 1 256 ? -6.886 7.117 101.722 1.00 43.44 256 SER A CA 1
ATOM 1970 C C . SER A 1 256 ? -7.492 5.773 101.241 1.00 43.44 256 SER A C 1
ATOM 1972 O O . SER A 1 256 ? -8.652 5.689 100.848 1.00 43.44 256 SER A O 1
ATOM 1974 N N . PRO A 1 257 ? -6.651 4.714 101.190 1.00 53.06 257 PRO A N 1
ATOM 1975 C CA . PRO A 1 257 ? -6.722 3.664 100.185 1.00 53.06 257 PRO A CA 1
ATOM 1976 C C . PRO A 1 257 ? -7.347 2.377 100.725 1.00 53.06 257 PRO A C 1
ATOM 1978 O O . PRO A 1 257 ? -7.023 1.943 101.828 1.00 53.06 257 PRO A O 1
ATOM 1981 N N . PHE A 1 258 ? -8.152 1.710 99.901 1.00 38.47 258 PHE A N 1
ATOM 1982 C CA . PHE A 1 258 ? -8.365 0.275 100.044 1.00 38.47 258 PHE A CA 1
ATOM 1983 C C . PHE A 1 258 ? -8.262 -0.422 98.691 1.00 38.47 258 PHE A C 1
ATOM 1985 O O . PHE A 1 258 ? -8.847 -0.005 97.691 1.00 38.47 258 PHE A O 1
ATOM 1992 N N . ASP A 1 259 ? -7.440 -1.463 98.732 1.00 43.81 259 ASP A N 1
ATOM 1993 C CA . ASP A 1 259 ? -7.099 -2.446 97.717 1.00 43.81 259 ASP A CA 1
ATOM 1994 C C . ASP A 1 259 ? -8.304 -2.995 96.962 1.00 43.81 259 ASP A C 1
ATOM 1996 O O . ASP A 1 259 ? -9.270 -3.383 97.607 1.00 43.81 259 ASP A O 1
ATOM 2000 N N . LEU A 1 260 ? -8.183 -3.180 95.641 1.00 44.41 260 LEU A N 1
ATOM 2001 C CA . LEU A 1 260 ? -8.671 -4.389 94.966 1.00 44.41 260 LEU A CA 1
ATOM 2002 C C . LEU A 1 260 ? -7.889 -4.673 93.659 1.00 44.41 260 LEU A C 1
ATOM 2004 O O . LEU A 1 260 ? -7.362 -3.751 93.034 1.00 44.41 260 LEU A O 1
ATOM 2008 N N . PRO A 1 261 ? -7.757 -5.962 93.280 1.00 43.34 261 PRO A N 1
ATOM 2009 C CA . PRO A 1 261 ? -6.617 -6.483 92.532 1.00 43.34 261 PRO A CA 1
ATOM 2010 C C . PRO A 1 261 ? -6.741 -6.410 91.006 1.00 43.34 261 PRO A C 1
ATOM 2012 O O . PRO A 1 261 ? -7.814 -6.477 90.410 1.00 43.34 261 PRO A O 1
ATOM 2015 N N . PHE A 1 262 ? -5.561 -6.362 90.396 1.00 36.38 262 PHE A N 1
ATOM 2016 C CA . PHE A 1 262 ? -5.279 -6.446 88.970 1.00 36.38 262 PHE A CA 1
ATOM 2017 C C . PHE A 1 262 ? -5.701 -7.818 88.407 1.00 36.38 262 PHE A C 1
ATOM 2019 O O . PHE A 1 262 ? -5.099 -8.839 88.743 1.00 36.38 262 PHE A O 1
ATOM 2026 N N . VAL A 1 263 ? -6.712 -7.856 87.532 1.00 40.38 263 VAL A N 1
ATOM 2027 C CA . VAL A 1 263 ? -7.023 -9.041 86.716 1.00 40.38 263 VAL A CA 1
ATOM 2028 C C . VAL A 1 263 ? -6.391 -8.856 85.342 1.00 40.38 263 VAL A C 1
ATOM 2030 O O . VAL A 1 263 ? -6.791 -8.008 84.548 1.00 40.38 263 VAL A O 1
ATOM 2033 N N . ASN A 1 264 ? -5.364 -9.664 85.103 1.00 40.78 264 ASN A N 1
ATOM 2034 C CA . ASN A 1 264 ? -4.616 -9.782 83.863 1.00 40.78 264 ASN A CA 1
ATOM 2035 C C . ASN A 1 264 ? -5.421 -10.638 82.867 1.00 40.78 264 ASN A C 1
ATOM 2037 O O . ASN A 1 264 ? -5.598 -11.832 83.102 1.00 40.78 264 ASN A O 1
ATOM 2041 N N . LEU A 1 265 ? -5.915 -10.048 81.776 1.00 46.56 265 LEU A N 1
ATOM 2042 C CA . LEU A 1 265 ? -6.531 -10.786 80.668 1.00 46.56 265 LEU A CA 1
ATOM 2043 C C . LEU A 1 265 ? -5.547 -10.849 79.497 1.00 46.56 265 LEU A C 1
ATOM 2045 O O . LEU A 1 265 ? -5.239 -9.848 78.850 1.00 46.56 265 LEU A O 1
ATOM 2049 N N . GLN A 1 266 ? -5.030 -12.059 79.288 1.00 39.41 266 GLN A N 1
ATOM 2050 C CA . GLN A 1 266 ? -4.120 -12.450 78.218 1.00 39.41 266 GLN A CA 1
ATOM 2051 C C . GLN A 1 266 ? -4.766 -12.269 76.839 1.00 39.41 266 GLN A C 1
ATOM 2053 O O . GLN A 1 266 ? -5.890 -12.700 76.599 1.00 39.41 266 GLN A O 1
ATOM 2058 N N . ILE A 1 267 ? -4.007 -11.668 75.923 1.00 41.78 267 ILE A N 1
ATOM 2059 C CA . ILE A 1 267 ? -4.330 -11.567 74.499 1.00 41.78 267 ILE A CA 1
ATOM 2060 C C . ILE A 1 267 ? -3.987 -12.909 73.844 1.00 41.78 267 ILE A C 1
ATOM 2062 O O . ILE A 1 267 ? -2.815 -13.256 73.695 1.00 41.78 267 ILE A O 1
ATOM 2066 N N . GLU A 1 268 ? -5.015 -13.656 73.454 1.00 36.16 268 GLU A N 1
ATOM 2067 C CA . GLU A 1 268 ? -4.894 -14.866 72.645 1.00 36.16 268 GLU A CA 1
ATOM 2068 C C . GLU A 1 268 ? -4.723 -14.472 71.165 1.00 36.16 268 GLU A C 1
ATOM 2070 O O . GLU A 1 268 ? -5.536 -13.738 70.602 1.00 36.16 268 GLU A O 1
ATOM 2075 N N . HIS A 1 269 ? -3.633 -14.918 70.536 1.00 40.56 269 HIS A N 1
ATOM 2076 C CA . HIS A 1 269 ? -3.426 -14.816 69.090 1.00 40.56 269 HIS A CA 1
ATOM 2077 C C . HIS A 1 269 ? -4.059 -16.030 68.400 1.00 40.56 269 HIS A C 1
ATOM 2079 O O . HIS A 1 269 ? -3.704 -17.165 68.713 1.00 40.56 269 HIS A O 1
ATOM 2085 N N . ALA A 1 270 ? -4.913 -15.790 67.404 1.00 37.09 270 ALA A N 1
ATOM 2086 C CA . ALA A 1 270 ? -5.407 -16.807 66.476 1.00 37.09 270 ALA A CA 1
ATOM 2087 C C . ALA A 1 270 ? -5.352 -16.294 65.015 1.00 37.09 270 ALA A C 1
ATOM 2089 O O . ALA A 1 270 ? -5.275 -15.083 64.795 1.00 37.09 270 ALA A O 1
ATOM 2090 N N . PRO A 1 271 ? -5.299 -17.199 64.017 1.00 42.75 271 PRO A N 1
ATOM 2091 C CA . PRO A 1 271 ? -4.509 -17.018 62.799 1.00 42.75 271 PRO A CA 1
ATOM 2092 C C . PRO A 1 271 ? -5.281 -16.484 61.577 1.00 42.75 271 PRO A C 1
ATOM 2094 O O . PRO A 1 271 ? -6.505 -16.511 61.504 1.00 42.75 271 PRO A O 1
ATOM 2097 N N . GLN A 1 272 ? -4.497 -16.034 60.593 1.00 43.88 272 GLN A N 1
ATOM 2098 C CA . GLN A 1 272 ? -4.879 -15.613 59.236 1.00 43.88 272 GLN A CA 1
ATOM 2099 C C . GLN A 1 272 ? -5.728 -16.656 58.480 1.00 43.88 272 GLN A C 1
ATOM 2101 O O . GLN A 1 272 ? -5.383 -17.839 58.527 1.00 43.88 272 GLN A O 1
ATOM 2106 N N . PRO A 1 273 ? -6.717 -16.244 57.660 1.00 37.28 273 PRO A N 1
ATOM 2107 C CA . PRO A 1 273 ? -7.247 -17.081 56.596 1.00 37.28 273 PRO A CA 1
ATOM 2108 C C . PRO A 1 273 ? -6.643 -16.729 55.229 1.00 37.28 273 PRO A C 1
ATOM 2110 O O . PRO A 1 273 ? -6.574 -15.578 54.799 1.00 37.28 273 PRO A O 1
ATOM 2113 N N . SER A 1 274 ? -6.223 -17.794 54.558 1.00 33.56 274 SER A N 1
ATOM 2114 C CA . SER A 1 274 ? -5.778 -17.882 53.178 1.00 33.56 274 SER A CA 1
ATOM 2115 C C . SER A 1 274 ? -6.926 -17.775 52.168 1.00 33.56 274 SER A C 1
ATOM 2117 O O . SER A 1 274 ? -8.099 -17.998 52.462 1.00 33.56 274 SER A O 1
ATOM 2119 N N . SER A 1 275 ? -6.522 -17.435 50.947 1.00 37.59 275 SER A N 1
ATOM 2120 C CA . SER A 1 275 ? -7.305 -17.254 49.730 1.00 37.59 275 SER A CA 1
ATOM 2121 C C . SER A 1 275 ? -8.273 -18.403 49.436 1.00 37.59 275 SER A C 1
ATOM 2123 O O . SER A 1 275 ? -7.855 -19.555 49.321 1.00 37.59 275 SER A O 1
ATOM 2125 N N . GLN A 1 276 ? -9.546 -18.075 49.200 1.00 34.28 276 GLN A N 1
ATOM 2126 C CA . GLN A 1 276 ? -10.465 -18.948 48.476 1.00 34.28 276 GLN A CA 1
ATOM 2127 C C . GLN A 1 276 ? -11.201 -18.186 47.376 1.00 34.28 276 GLN A C 1
ATOM 2129 O O . GLN A 1 276 ? -11.831 -17.152 47.581 1.00 34.28 276 GLN A O 1
ATOM 2134 N N . THR A 1 277 ? -11.046 -18.761 46.192 1.00 32.59 277 THR A N 1
ATOM 2135 C CA . THR A 1 277 ? -11.717 -18.542 44.921 1.00 32.59 277 THR A CA 1
ATOM 2136 C C . THR A 1 277 ? -13.235 -18.536 45.085 1.00 32.59 277 THR A C 1
ATOM 2138 O O . THR A 1 277 ? -13.800 -19.515 45.568 1.00 32.59 277 THR A O 1
ATOM 2141 N N . LEU A 1 278 ? -13.902 -17.479 44.615 1.00 30.48 278 LEU A N 1
ATOM 2142 C CA . LEU A 1 278 ? -15.350 -17.475 44.418 1.00 30.48 278 LEU A CA 1
ATOM 2143 C C . LEU A 1 278 ? -15.640 -17.373 42.920 1.00 30.48 278 LEU A C 1
ATOM 2145 O O . LEU A 1 278 ? -15.217 -16.449 42.229 1.00 30.48 278 LEU A O 1
ATOM 2149 N N . VAL A 1 279 ? -16.311 -18.414 42.447 1.00 30.50 279 VAL A N 1
ATOM 2150 C CA . VAL A 1 279 ? -16.827 -18.625 41.101 1.00 30.50 279 VAL A CA 1
ATOM 2151 C C . VAL A 1 279 ? -17.920 -17.590 40.823 1.00 30.50 279 VAL A C 1
ATOM 2153 O O . VAL A 1 279 ? -18.939 -17.565 41.510 1.00 30.50 279 VAL A O 1
ATOM 2156 N N . SER A 1 280 ? -17.718 -16.740 39.817 1.00 31.08 280 SER A N 1
ATOM 2157 C CA . SER A 1 280 ? -18.746 -15.818 39.330 1.00 31.08 280 SER A CA 1
ATOM 2158 C C . SER A 1 280 ? -19.845 -16.587 38.595 1.00 31.08 280 SER A C 1
ATOM 2160 O O . SER A 1 280 ? -19.617 -17.141 37.521 1.00 31.08 280 SER A O 1
ATOM 2162 N N . SER A 1 281 ? -21.046 -16.590 39.175 1.00 29.59 281 SER A N 1
ATOM 2163 C CA . SER A 1 281 ? -22.295 -16.904 38.481 1.00 29.59 281 SER A CA 1
ATOM 2164 C C . SER A 1 281 ? -22.629 -15.753 37.529 1.00 29.59 281 SER A C 1
ATOM 2166 O O . SER A 1 281 ? -22.769 -14.607 37.956 1.00 29.59 281 SER A O 1
ATOM 2168 N N . LEU A 1 282 ? -22.705 -16.055 36.233 1.00 29.97 282 LEU A N 1
ATOM 2169 C CA . LEU A 1 282 ? -23.090 -15.127 35.176 1.00 29.97 282 LEU A CA 1
ATOM 2170 C C . LEU A 1 282 ? -24.619 -15.190 35.021 1.00 29.97 282 LEU A C 1
ATOM 2172 O O . LEU A 1 282 ? -25.141 -15.993 34.249 1.00 29.97 282 LEU A O 1
ATOM 2176 N N . GLU A 1 283 ? -25.350 -14.373 35.778 1.00 29.00 283 GLU A N 1
ATOM 2177 C CA . GLU A 1 283 ? -26.778 -14.179 35.526 1.00 29.00 283 GLU A CA 1
ATOM 2178 C C . GLU A 1 283 ? -26.979 -13.249 34.326 1.00 29.00 283 GLU A C 1
ATOM 2180 O O . GLU A 1 283 ? -26.476 -12.129 34.243 1.00 29.00 283 GLU A O 1
ATOM 2185 N N . THR A 1 284 ? -27.715 -13.786 33.360 1.00 31.00 284 THR A N 1
ATOM 2186 C CA . THR A 1 284 ? -28.124 -13.158 32.111 1.00 31.00 284 THR A CA 1
ATOM 2187 C C . THR A 1 284 ? -29.192 -12.109 32.404 1.00 31.00 284 THR A C 1
ATOM 2189 O O . THR A 1 284 ? -30.336 -12.456 32.683 1.00 31.00 284 THR A O 1
ATOM 2192 N N . PHE A 1 285 ? -28.844 -10.825 32.304 1.00 26.33 285 PHE A N 1
ATOM 2193 C CA . PHE A 1 285 ? -29.826 -9.742 32.295 1.00 26.33 285 PHE A CA 1
ATOM 2194 C C . PHE A 1 285 ? -30.175 -9.391 30.843 1.00 26.33 285 PHE A C 1
ATOM 2196 O O . PHE A 1 285 ? -29.519 -8.580 30.191 1.00 26.33 285 PHE A O 1
ATOM 2203 N N . GLN A 1 286 ? -31.209 -10.050 30.316 1.00 31.05 286 GLN A N 1
ATOM 2204 C CA . GLN A 1 286 ? -31.939 -9.571 29.146 1.00 31.05 286 GLN A CA 1
ATOM 2205 C C . GLN A 1 286 ? -32.799 -8.376 29.570 1.00 31.05 286 GLN A C 1
ATOM 2207 O O . GLN A 1 286 ? -33.631 -8.496 30.465 1.00 31.05 286 GLN A O 1
ATOM 2212 N N . SER A 1 287 ? -32.635 -7.236 28.899 1.00 29.44 287 SER A N 1
ATOM 2213 C CA . SER A 1 287 ? -33.609 -6.145 28.930 1.00 29.44 287 SER A CA 1
ATOM 2214 C C . SER A 1 287 ? -33.919 -5.681 27.501 1.00 29.44 287 SER A C 1
ATOM 2216 O O . SER A 1 287 ? -32.987 -5.516 26.708 1.00 29.44 287 SER A O 1
ATOM 2218 N N . PRO A 1 288 ? -35.203 -5.482 27.150 1.00 36.09 288 PRO A N 1
ATOM 2219 C CA . PRO A 1 288 ? -35.634 -4.987 25.853 1.00 36.09 288 PRO A CA 1
ATOM 2220 C C . PRO A 1 288 ? -35.701 -3.452 25.868 1.00 36.09 288 PRO A C 1
ATOM 2222 O O . PRO A 1 288 ? -36.413 -2.868 26.680 1.00 36.09 288 PRO A O 1
ATOM 2225 N N . PHE A 1 289 ? -35.027 -2.785 24.931 1.00 26.95 289 PHE A N 1
ATOM 2226 C CA . PHE A 1 289 ? -35.303 -1.377 24.627 1.00 26.95 289 PHE A CA 1
ATOM 2227 C C . PHE A 1 289 ? -35.898 -1.249 23.225 1.00 26.95 289 PHE A C 1
ATOM 2229 O O . PHE A 1 289 ? -35.221 -1.349 22.205 1.00 26.95 289 PHE A O 1
ATOM 2236 N N . MET A 1 290 ? -37.213 -1.047 23.228 1.00 25.89 290 MET A N 1
ATOM 2237 C CA . MET A 1 290 ? -38.020 -0.479 22.156 1.00 25.89 290 MET A CA 1
ATOM 2238 C C . MET A 1 290 ? -38.034 1.056 22.301 1.00 25.89 290 MET A C 1
ATOM 2240 O O . MET A 1 290 ? -38.149 1.558 23.417 1.00 25.89 290 MET A O 1
ATOM 2244 N N . THR A 1 291 ? -38.011 1.744 21.147 1.00 29.00 291 THR A N 1
ATOM 2245 C CA . THR A 1 291 ? -38.446 3.146 20.895 1.00 29.00 291 THR A CA 1
ATOM 2246 C C . THR A 1 291 ? -37.471 4.241 21.392 1.00 29.00 291 THR A C 1
ATOM 2248 O O . THR A 1 291 ? -37.044 4.233 22.534 1.00 29.00 291 THR A O 1
ATOM 2251 N N . PHE A 1 292 ? -36.979 5.191 20.581 1.00 26.20 292 PHE A N 1
ATOM 2252 C CA . PHE A 1 292 ? -37.700 6.271 19.889 1.00 26.20 292 PHE A CA 1
ATOM 2253 C C . PHE A 1 292 ? -36.876 6.838 18.708 1.00 26.20 292 PHE A C 1
ATOM 2255 O O . PHE A 1 292 ? -35.750 7.291 18.900 1.00 26.20 292 PHE A O 1
ATOM 2262 N N . LEU A 1 293 ? -37.464 6.903 17.506 1.00 27.72 293 LEU A N 1
ATOM 2263 C CA . LEU A 1 293 ? -37.048 7.843 16.458 1.00 27.72 293 LEU A CA 1
ATOM 2264 C C . LEU A 1 293 ? -37.877 9.118 16.630 1.00 27.72 293 LEU A C 1
ATOM 2266 O O . LEU A 1 293 ? -39.075 9.132 16.349 1.00 27.72 293 LEU A O 1
ATOM 2270 N N . ALA A 1 294 ? -37.236 10.173 17.127 1.00 27.67 294 ALA A N 1
ATOM 2271 C CA . ALA A 1 294 ? -37.793 11.514 17.111 1.00 27.67 294 ALA A CA 1
ATOM 2272 C C . ALA A 1 294 ? -37.659 12.092 15.697 1.00 27.67 294 ALA A C 1
ATOM 2274 O O . ALA A 1 294 ? -36.569 12.224 15.142 1.00 27.67 294 ALA A O 1
ATOM 2275 N N . PHE A 1 295 ? -38.819 12.401 15.136 1.00 24.08 295 PHE A N 1
ATOM 2276 C CA . PHE A 1 295 ? -39.050 13.116 13.897 1.00 24.08 295 PHE A CA 1
ATOM 2277 C C . PHE A 1 295 ? -38.779 14.609 14.134 1.00 24.08 295 PHE A C 1
ATOM 2279 O O . PHE A 1 295 ? -39.420 15.222 14.985 1.00 24.08 295 PHE A O 1
ATOM 2286 N N . VAL A 1 296 ? -37.834 15.195 13.397 1.00 27.89 296 VAL A N 1
ATOM 2287 C CA . VAL A 1 296 ? -37.719 16.652 13.249 1.00 27.89 296 VAL A CA 1
ATOM 2288 C C . VAL A 1 296 ? -37.781 16.954 11.759 1.00 27.89 296 VAL A C 1
ATOM 2290 O O . VAL A 1 296 ? -36.803 16.813 11.027 1.00 27.89 296 VAL A O 1
ATOM 2293 N N . GLU A 1 297 ? -38.980 17.321 11.319 1.00 29.42 297 GLU A N 1
ATOM 2294 C CA . GLU A 1 297 ? -39.238 17.982 10.046 1.00 29.42 297 GLU A CA 1
ATOM 2295 C C . GLU A 1 297 ? -38.712 19.419 10.089 1.00 29.42 297 GLU A C 1
ATOM 2297 O O . GLU A 1 297 ? -38.968 20.168 11.032 1.00 29.42 297 GLU A O 1
ATOM 2302 N N . GLY A 1 298 ? -37.999 19.814 9.036 1.00 25.94 298 GLY A N 1
ATOM 2303 C CA . GLY A 1 298 ? -37.418 21.144 8.900 1.00 25.94 298 GLY A CA 1
ATOM 2304 C C . GLY A 1 298 ? -36.950 21.426 7.474 1.00 25.94 298 GLY A C 1
ATOM 2305 O O . GLY A 1 298 ? -35.756 21.495 7.227 1.00 25.94 298 GLY A O 1
ATOM 2306 N N . TRP A 1 299 ? -37.912 21.503 6.550 1.00 30.55 299 TRP A N 1
ATOM 2307 C CA . TRP A 1 299 ? -37.975 22.353 5.349 1.00 30.55 299 TRP A CA 1
ATOM 2308 C C . TRP A 1 299 ? -36.671 22.842 4.687 1.00 30.55 299 TRP A C 1
ATOM 2310 O O . TRP A 1 299 ? -35.941 23.661 5.237 1.00 30.55 299 TRP A O 1
ATOM 2320 N N . GLY A 1 300 ? -36.498 22.503 3.404 1.00 27.91 300 GLY A N 1
ATOM 2321 C CA . GLY A 1 300 ? -35.625 23.264 2.505 1.00 27.91 300 GLY A CA 1
ATOM 2322 C C . GLY A 1 300 ? -35.314 22.555 1.191 1.00 27.91 300 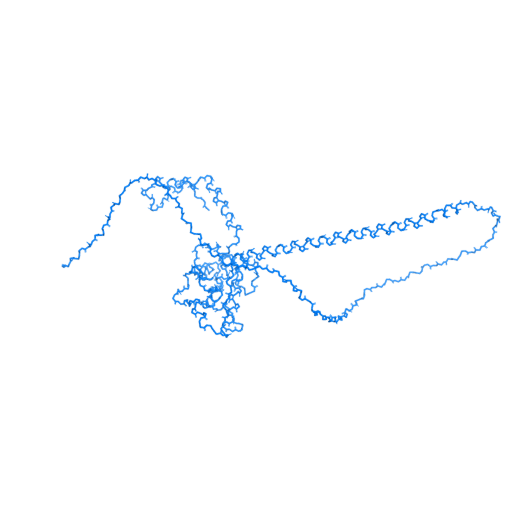GLY A C 1
ATOM 2323 O O . GLY A 1 300 ? -34.364 21.788 1.104 1.00 27.91 300 GLY A O 1
ATOM 2324 N N . GLN A 1 301 ? -36.113 22.822 0.158 1.00 30.02 301 GLN A N 1
ATOM 2325 C CA . GLN A 1 301 ? -35.894 22.386 -1.224 1.00 30.02 301 GLN A CA 1
ATOM 2326 C C . GLN A 1 301 ? -34.492 22.769 -1.734 1.00 30.02 301 GLN A C 1
ATOM 2328 O O . GLN A 1 301 ? -34.180 23.951 -1.866 1.00 30.02 301 GLN A O 1
ATOM 2333 N N . CYS A 1 302 ? -33.677 21.782 -2.116 1.00 24.69 302 CYS A N 1
ATOM 2334 C CA . CYS A 1 302 ? -32.505 22.017 -2.959 1.00 24.69 302 CYS A CA 1
ATOM 2335 C C . CYS A 1 302 ? -32.928 22.011 -4.432 1.00 24.69 302 CYS A C 1
ATOM 2337 O O . CYS A 1 302 ? -33.127 20.961 -5.043 1.00 24.69 302 CYS A O 1
ATOM 2339 N N . VAL A 1 303 ? -33.047 23.212 -4.996 1.00 25.86 303 VAL A N 1
ATOM 2340 C CA . VAL A 1 303 ? -33.043 23.451 -6.441 1.00 25.86 303 VAL A CA 1
ATOM 2341 C C . VAL A 1 303 ? -31.651 23.101 -6.971 1.00 25.86 303 VAL A C 1
ATOM 2343 O O . VAL A 1 303 ? -30.651 23.689 -6.563 1.00 25.86 303 VAL A O 1
ATOM 2346 N N . ILE A 1 304 ? -31.580 22.139 -7.890 1.00 26.61 304 ILE A N 1
ATOM 2347 C CA . ILE A 1 304 ? -30.370 21.843 -8.659 1.00 26.61 304 ILE A CA 1
ATOM 2348 C C . ILE A 1 304 ? -30.189 22.970 -9.681 1.00 26.61 304 ILE A C 1
ATOM 2350 O O . ILE A 1 304 ? -30.904 23.026 -10.678 1.00 26.61 304 ILE A O 1
ATOM 2354 N N . ILE A 1 305 ? -29.221 23.859 -9.447 1.00 25.70 305 ILE A N 1
ATOM 2355 C CA . ILE A 1 305 ? -28.682 24.751 -10.480 1.00 25.70 305 ILE A CA 1
ATOM 2356 C C . ILE A 1 305 ? -27.298 24.227 -10.861 1.00 25.70 305 ILE A C 1
ATOM 2358 O O . ILE A 1 305 ? -26.326 24.374 -10.123 1.00 25.70 305 ILE A O 1
ATOM 2362 N N . CYS A 1 306 ? -27.213 23.603 -12.036 1.00 24.00 306 CYS A N 1
ATOM 2363 C CA . CYS A 1 306 ? -25.950 23.359 -12.717 1.00 24.00 306 CYS A CA 1
ATOM 2364 C C . CYS A 1 306 ? -25.379 24.696 -13.205 1.00 24.00 306 CYS A C 1
ATOM 2366 O O . CYS A 1 306 ? -25.938 25.310 -14.110 1.00 24.00 306 CYS A O 1
ATOM 2368 N N . ALA A 1 307 ? -24.239 25.115 -12.658 1.00 25.11 307 ALA A N 1
ATOM 2369 C CA . ALA A 1 307 ? -23.402 26.149 -13.254 1.00 25.11 307 ALA A CA 1
ATOM 2370 C C . ALA A 1 307 ? -22.070 25.521 -13.680 1.00 25.11 307 ALA A C 1
ATOM 2372 O O . ALA A 1 307 ? -21.215 25.176 -12.867 1.00 25.11 307 ALA A O 1
ATOM 2373 N N . THR A 1 308 ? -21.932 25.327 -14.987 1.00 29.02 308 THR A N 1
ATOM 2374 C CA . THR A 1 308 ? -20.703 24.946 -15.682 1.00 29.02 308 THR A CA 1
ATOM 2375 C C . THR A 1 308 ? -19.735 26.125 -15.722 1.00 29.02 308 THR A C 1
ATOM 2377 O O . THR A 1 308 ? -19.993 27.105 -16.421 1.00 29.02 308 THR A O 1
ATOM 2380 N N . THR A 1 309 ? -18.592 26.022 -15.047 1.00 27.00 309 THR A N 1
ATOM 2381 C CA . THR A 1 309 ? -17.499 26.999 -15.167 1.00 27.00 309 THR A CA 1
ATOM 2382 C C . THR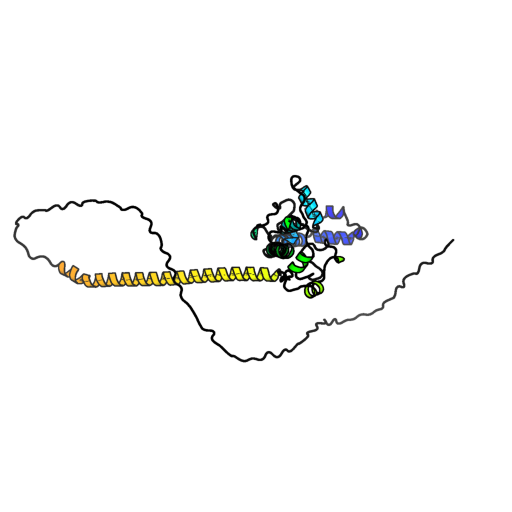 A 1 309 ? -16.405 26.449 -16.076 1.00 27.00 309 THR A C 1
ATOM 2384 O O . THR A 1 309 ? -15.528 25.687 -15.679 1.00 27.00 309 THR A O 1
ATOM 2387 N N . SER A 1 310 ? -16.501 26.856 -17.340 1.00 26.02 310 SER A N 1
ATOM 2388 C CA . SER A 1 310 ? -15.424 26.859 -18.327 1.00 26.02 310 SER A CA 1
ATOM 2389 C C . SER A 1 310 ? -14.363 27.878 -17.903 1.00 26.02 310 SER A C 1
ATOM 2391 O O . SER A 1 310 ? -14.660 29.068 -17.834 1.00 26.02 310 SER A O 1
ATOM 2393 N N . ILE A 1 311 ? -13.122 27.441 -17.685 1.00 27.75 311 ILE A N 1
ATOM 2394 C CA . ILE A 1 311 ? -11.964 28.333 -17.551 1.00 27.75 311 ILE A CA 1
ATOM 2395 C C . ILE A 1 311 ? -11.127 28.208 -18.828 1.00 27.75 311 ILE A C 1
ATOM 2397 O O . ILE A 1 311 ? -10.430 27.219 -19.045 1.00 27.75 311 ILE A O 1
ATOM 2401 N N . ARG A 1 312 ? -11.212 29.236 -19.681 1.00 27.03 312 ARG A N 1
ATOM 2402 C CA . ARG A 1 312 ? -10.178 29.590 -20.665 1.00 27.03 312 ARG A CA 1
ATOM 2403 C C . ARG A 1 312 ? -9.320 30.709 -20.059 1.00 27.03 312 ARG A C 1
ATOM 2405 O O . ARG A 1 312 ? -9.909 31.668 -19.563 1.00 27.03 312 ARG A O 1
ATOM 2412 N N . PRO A 1 313 ? -7.980 30.663 -20.141 1.00 33.00 313 PRO A N 1
ATOM 2413 C CA . PRO A 1 313 ? -7.142 31.815 -19.842 1.00 33.00 313 PRO A CA 1
ATOM 2414 C C . PRO A 1 313 ? -7.044 32.743 -21.059 1.00 33.00 313 PRO A C 1
ATOM 2416 O O . PRO A 1 313 ? -6.790 32.300 -22.182 1.00 33.00 313 PRO A O 1
ATOM 2419 N N . TRP A 1 314 ? -7.235 34.037 -20.810 1.00 28.11 314 TRP A N 1
ATOM 2420 C CA . TRP A 1 314 ? -6.895 35.123 -21.722 1.00 28.11 314 TRP A CA 1
ATOM 2421 C C . TRP A 1 314 ? -5.370 35.279 -21.792 1.00 28.11 314 TRP A C 1
ATOM 2423 O O . TRP A 1 314 ? -4.711 35.512 -20.783 1.00 28.11 314 TRP A O 1
ATOM 2433 N N . LEU A 1 315 ? -4.834 35.137 -23.004 1.00 29.69 315 LEU A N 1
ATOM 2434 C CA . LEU A 1 315 ? -3.506 35.577 -23.417 1.00 29.69 315 LEU A CA 1
ATOM 2435 C C . LEU A 1 315 ? -3.711 36.820 -24.284 1.00 29.69 315 LEU A C 1
ATOM 2437 O O . LEU A 1 315 ? -4.344 36.720 -25.339 1.00 29.69 315 LEU A O 1
ATOM 2441 N N . GLU A 1 316 ? -3.139 37.953 -23.891 1.00 28.16 316 GLU A N 1
ATOM 2442 C CA . GLU A 1 316 ? -2.913 39.065 -24.811 1.00 28.16 316 GLU A CA 1
ATOM 2443 C C . GLU A 1 316 ? -1.554 38.895 -25.513 1.00 28.16 316 GLU A C 1
ATOM 2445 O O . GLU A 1 316 ? -0.524 38.590 -24.916 1.00 28.16 316 GLU A O 1
ATOM 2450 N N . ARG A 1 317 ? -1.626 39.014 -26.839 1.00 31.16 317 ARG A N 1
ATOM 2451 C CA . ARG A 1 317 ? -0.569 39.069 -27.868 1.00 31.16 317 ARG A CA 1
ATOM 2452 C C . ARG A 1 317 ? -0.184 40.561 -28.097 1.00 31.16 317 ARG A C 1
ATOM 2454 O O . ARG A 1 317 ? -0.814 41.382 -27.440 1.00 31.16 317 ARG A O 1
ATOM 2461 N N . PRO A 1 318 ? 0.701 40.981 -29.045 1.00 50.03 318 PRO A N 1
ATOM 2462 C CA . PRO A 1 318 ? 1.221 40.249 -30.216 1.00 50.03 318 PRO A CA 1
ATOM 2463 C C . PRO A 1 318 ? 2.685 40.513 -30.624 1.00 50.03 318 PRO A C 1
ATOM 2465 O O . PRO A 1 318 ? 3.263 41.526 -30.280 1.00 50.03 318 PRO A O 1
ATOM 2468 N N . PHE A 1 319 ? 3.240 39.651 -31.485 1.00 27.09 319 PHE A N 1
ATOM 2469 C CA . PHE A 1 319 ? 3.806 40.078 -32.774 1.00 27.09 319 PHE A CA 1
ATOM 2470 C C . PHE A 1 319 ? 3.851 38.895 -33.767 1.00 27.09 319 PHE A C 1
ATOM 2472 O O . PHE A 1 319 ? 4.067 37.742 -33.403 1.00 27.09 319 PHE A O 1
ATOM 2479 N N . PHE A 1 320 ? 3.520 39.213 -35.019 1.00 29.34 320 PHE A N 1
ATOM 2480 C CA . PHE A 1 320 ? 3.401 38.386 -36.230 1.00 29.34 320 PHE A CA 1
ATOM 2481 C C . PHE A 1 320 ? 4.711 37.629 -36.589 1.00 29.34 320 PHE A C 1
ATOM 2483 O O . PHE A 1 320 ? 5.792 38.141 -36.345 1.00 29.34 320 PHE A O 1
ATOM 2490 N N . THR A 1 321 ? 4.743 36.446 -37.222 1.00 30.31 321 THR A N 1
ATOM 2491 C CA . THR A 1 321 ? 4.367 36.168 -38.627 1.00 30.31 321 THR A CA 1
ATOM 2492 C C . THR A 1 321 ? 4.512 34.659 -38.957 1.00 30.31 321 THR A C 1
ATOM 2494 O O . THR A 1 321 ? 5.433 33.998 -38.501 1.00 30.31 321 THR A O 1
ATOM 2497 N N . ARG A 1 322 ? 3.598 34.170 -39.814 1.00 27.06 322 ARG A N 1
ATOM 2498 C CA . ARG A 1 322 ? 3.717 33.163 -40.905 1.00 27.06 322 ARG A CA 1
ATOM 2499 C C . ARG A 1 322 ? 4.348 31.765 -40.678 1.00 27.06 322 ARG A C 1
ATOM 2501 O O . ARG A 1 322 ? 5.544 31.600 -40.495 1.00 27.06 322 ARG A O 1
ATOM 2508 N N . LYS A 1 323 ? 3.513 30.742 -40.934 1.00 32.62 323 LYS A N 1
ATOM 2509 C CA . LYS A 1 323 ? 3.891 29.378 -41.365 1.00 32.62 323 LYS A CA 1
ATOM 2510 C C . LYS A 1 323 ? 4.656 29.397 -42.703 1.00 32.62 323 LYS A C 1
ATOM 2512 O O . LYS A 1 323 ? 4.367 30.255 -43.540 1.00 32.62 323 LYS A O 1
ATOM 2517 N N . PRO A 1 324 ? 5.428 28.335 -42.986 1.00 33.91 324 PRO A N 1
ATOM 2518 C CA . PRO A 1 324 ? 5.156 27.595 -44.216 1.00 33.91 324 PRO A CA 1
ATOM 2519 C C . PRO A 1 324 ? 5.020 26.080 -44.005 1.00 33.91 324 PRO A C 1
ATOM 2521 O O . PRO A 1 324 ? 5.661 25.465 -43.155 1.00 33.91 324 PRO A O 1
ATOM 2524 N N . CYS A 1 325 ? 4.133 25.506 -44.817 1.00 32.28 325 CYS A N 1
ATOM 2525 C CA . CYS A 1 325 ? 3.923 24.082 -45.023 1.00 32.28 325 CYS A CA 1
ATOM 2526 C C . CYS A 1 325 ? 5.204 23.391 -45.506 1.00 32.28 325 CYS A C 1
ATOM 2528 O O . CYS A 1 325 ? 5.823 23.870 -46.453 1.00 32.28 325 CYS A O 1
ATOM 2530 N N . TRP A 1 326 ? 5.501 22.207 -44.972 1.00 30.44 326 TRP A N 1
ATOM 2531 C CA . TRP A 1 326 ? 6.380 21.247 -45.637 1.00 30.44 326 TRP A CA 1
ATOM 2532 C C . TRP A 1 326 ? 5.575 20.014 -46.039 1.00 30.44 326 TRP A C 1
ATOM 2534 O O . TRP A 1 326 ? 5.022 19.296 -45.207 1.00 30.44 326 TRP A O 1
ATOM 2544 N N . ARG A 1 327 ? 5.467 19.852 -47.362 1.00 28.70 327 ARG A N 1
ATOM 2545 C CA . ARG A 1 327 ? 4.995 18.662 -48.070 1.00 28.70 327 ARG A CA 1
ATOM 2546 C C . ARG A 1 327 ? 5.918 17.482 -47.768 1.00 28.70 327 ARG A C 1
ATOM 2548 O O . ARG A 1 327 ? 7.133 17.649 -47.718 1.00 28.70 327 ARG A O 1
ATOM 2555 N N . GLN A 1 328 ? 5.331 16.294 -47.662 1.00 37.44 328 GLN A N 1
ATOM 2556 C CA . GLN A 1 328 ? 6.052 15.027 -47.770 1.00 37.44 328 GLN A CA 1
ATOM 2557 C C . GLN A 1 328 ? 6.599 14.842 -49.199 1.00 37.44 328 GLN A C 1
ATOM 2559 O O . GLN A 1 328 ? 5.878 15.160 -50.150 1.00 37.44 328 GLN A O 1
ATOM 2564 N N . PRO A 1 329 ? 7.813 14.296 -49.387 1.00 36.44 329 PRO A N 1
ATOM 2565 C CA . PRO A 1 329 ? 8.252 13.786 -50.678 1.00 36.44 329 PRO A CA 1
ATOM 2566 C C . PRO A 1 329 ? 7.802 12.331 -50.867 1.00 36.44 329 PRO A C 1
ATOM 2568 O O . PRO A 1 329 ? 8.106 11.451 -50.063 1.00 36.44 329 PRO A O 1
ATOM 2571 N N . SER A 1 330 ? 7.083 12.099 -51.961 1.00 34.44 330 SER A N 1
ATOM 2572 C CA . SER A 1 330 ? 6.807 10.795 -52.559 1.00 34.44 330 SER A CA 1
ATOM 2573 C C . SER A 1 330 ? 8.085 10.184 -53.146 1.00 34.44 330 SER A C 1
ATOM 2575 O O . SER A 1 330 ? 8.775 10.844 -53.923 1.00 34.44 330 SER A O 1
ATOM 2577 N N . TRP A 1 331 ? 8.367 8.924 -52.825 1.00 37.84 331 TRP A N 1
ATOM 2578 C CA . TRP A 1 331 ? 9.410 8.120 -53.468 1.00 37.84 331 TRP A CA 1
ATOM 2579 C C . TRP A 1 331 ? 8.900 7.548 -54.800 1.00 37.84 331 TRP A C 1
ATOM 2581 O O . TRP A 1 331 ? 7.795 7.000 -54.815 1.00 37.84 331 TRP A O 1
ATOM 2591 N N . PRO A 1 332 ? 9.661 7.616 -55.907 1.00 45.47 332 PRO A N 1
ATOM 2592 C CA . PRO A 1 332 ? 9.365 6.829 -57.093 1.00 45.47 332 PRO A CA 1
ATOM 2593 C C . PRO A 1 332 ? 9.988 5.430 -56.995 1.00 45.47 332 PRO A C 1
ATOM 2595 O O . PRO A 1 332 ? 11.173 5.264 -56.714 1.00 45.47 332 PRO A O 1
ATOM 2598 N N . VAL A 1 333 ? 9.152 4.429 -57.260 1.00 39.16 333 VAL A N 1
ATOM 2599 C CA . VAL A 1 333 ? 9.536 3.051 -57.570 1.00 39.16 333 VAL A CA 1
ATOM 2600 C C . VAL A 1 333 ? 10.067 3.029 -59.003 1.00 39.16 333 VAL A C 1
ATOM 2602 O O . VAL A 1 333 ? 9.354 3.426 -59.922 1.00 39.16 333 VAL A O 1
ATOM 2605 N N . THR A 1 334 ? 11.285 2.535 -59.208 1.00 41.97 334 THR A N 1
ATOM 2606 C CA . THR A 1 334 ? 11.750 2.085 -60.526 1.00 41.97 334 THR A CA 1
ATOM 2607 C C . THR A 1 334 ? 12.075 0.604 -60.460 1.00 41.97 334 THR A C 1
ATOM 2609 O O . THR A 1 334 ? 12.990 0.191 -59.752 1.00 41.97 334 THR A O 1
ATOM 2612 N N . CYS A 1 335 ? 11.297 -0.175 -61.209 1.00 34.78 335 CYS A N 1
ATOM 2613 C CA . CYS A 1 335 ? 11.641 -1.522 -61.634 1.00 34.78 335 CYS A CA 1
ATOM 2614 C C . CYS A 1 335 ? 12.687 -1.452 -62.752 1.00 34.78 335 CYS A C 1
ATOM 2616 O O . CYS A 1 335 ? 12.502 -0.723 -63.729 1.00 34.78 335 CYS A O 1
ATOM 2618 N N . SER A 1 336 ? 13.739 -2.252 -62.630 1.00 43.44 336 SER A N 1
ATOM 2619 C CA . SER A 1 336 ? 14.450 -2.926 -63.721 1.00 43.44 336 SER A CA 1
ATOM 2620 C C . SER A 1 336 ? 15.115 -4.163 -63.142 1.00 43.44 336 SER A C 1
ATOM 2622 O O . SER A 1 336 ? 15.666 -4.034 -62.025 1.00 43.44 336 SER A O 1
#